Protein AF-A0A536A2H8-F1 (afdb_monomer_lite)

Radius of gyration: 26.33 Å; chains: 1; bounding box: 79×40×65 Å

Secondary structure (DSSP, 8-state):
----PPPEE---PPPSSS-EEEEEEETTEEEEEESSPPPSEEEEEE--SEE-TT-PBPPGGGSEEEEEEPPP-SPP-EEEEEE-SSEEEEEESS---TTTSSTT-GGGEE-SSHHHHHHHTT-EE--TT-HHHHHHH-SSSS-S----SSEEEEE-SSPPPP-S-EEEEES-SSS--EETTEEPSSSSEEEEE--SPP-SPP-EEEEEEEE--SS-TTS--TT-EEEEEESS-----TT--------TTS--BTTBPPPP-TT-----

Sequence (268 aa):
MVGGSPLVVAGVGGFKGGQANTLRFLGRRARLQLNGVLPPGTYRLALSNLTDEAGNHLAEASTALVVTKSADTVAPTVVSVRSTATQLFVTYSESVFLDATNAAKPAAYTSTNGALNASLTAMSVVRAGSPAREAYYGGAFFGRASYDGTGVTFNYSQPLPAAPGYSLQISNTDTPVTDLANALNPTPTTATFSTVPDTIAPTSTSVVETLRGPGFANTLDSGDVLQVTFSEPMWVPGNASIRVTDADCGTPTPSGPATCGGGLTNTV

pLDDT: mean 75.66, std 18.0, range [28.41, 97.25]

Structure (mmCIF, N/CA/C/O backbone):
data_AF-A0A536A2H8-F1
#
_entry.id   AF-A0A536A2H8-F1
#
loop_
_atom_site.group_PDB
_atom_site.id
_atom_site.type_symbol
_atom_site.label_atom_id
_atom_site.label_alt_id
_atom_site.label_comp_id
_atom_site.label_asym_id
_atom_site.label_entity_id
_atom_site.label_seq_id
_atom_site.pdbx_PDB_ins_code
_atom_site.Cartn_x
_atom_site.Cartn_y
_atom_site.Cartn_z
_atom_site.occupancy
_atom_site.B_iso_or_equiv
_atom_site.auth_seq_id
_atom_site.auth_comp_id
_atom_site.auth_asym_id
_atom_site.auth_atom_id
_atom_site.pdbx_PDB_model_num
ATOM 1 N N . MET A 1 1 ? 1.128 -27.543 -36.909 1.00 32.59 1 MET A N 1
ATOM 2 C CA . MET A 1 1 ? 1.807 -27.341 -35.611 1.00 32.59 1 MET A CA 1
ATOM 3 C C . MET A 1 1 ? 3.239 -26.927 -35.903 1.00 32.59 1 MET A C 1
ATOM 5 O O . MET A 1 1 ? 4.023 -27.776 -36.294 1.00 32.59 1 MET A O 1
ATOM 9 N N . VAL A 1 2 ? 3.553 -25.631 -35.825 1.00 32.31 2 VAL A N 1
ATOM 10 C CA . VAL A 1 2 ? 4.921 -25.123 -36.029 1.00 32.31 2 VAL A CA 1
ATOM 11 C C . VAL A 1 2 ? 5.469 -24.807 -34.644 1.00 32.31 2 VAL A C 1
ATOM 13 O O . VAL A 1 2 ? 5.084 -23.811 -34.032 1.00 32.31 2 VAL A O 1
ATOM 16 N N . GLY A 1 3 ? 6.255 -25.739 -34.104 1.00 30.95 3 GLY A N 1
ATOM 17 C CA . GLY A 1 3 ? 6.945 -25.573 -32.830 1.00 30.95 3 GLY A CA 1
ATOM 18 C C . GLY A 1 3 ? 7.946 -24.431 -32.947 1.00 30.95 3 GLY A C 1
ATOM 19 O O . GLY A 1 3 ? 8.777 -24.432 -33.848 1.00 30.95 3 GLY A O 1
ATOM 20 N N . GLY A 1 4 ? 7.821 -23.428 -32.078 1.00 31.91 4 GLY A N 1
ATOM 21 C CA . GLY A 1 4 ? 8.742 -22.300 -32.040 1.00 31.91 4 GLY A CA 1
ATOM 22 C C . GLY A 1 4 ? 10.134 -22.752 -31.602 1.00 31.91 4 GLY A C 1
ATOM 23 O O . GLY A 1 4 ? 10.314 -23.160 -30.457 1.00 31.91 4 GLY A O 1
ATOM 24 N N . SER A 1 5 ? 11.085 -22.652 -32.523 1.00 36.00 5 SER A N 1
ATOM 25 C CA . SER A 1 5 ? 12.517 -22.898 -32.368 1.00 36.00 5 SER A CA 1
ATOM 26 C C . SER A 1 5 ? 13.140 -22.143 -31.178 1.00 36.00 5 SER A C 1
ATOM 28 O O . SER A 1 5 ? 12.936 -20.927 -31.063 1.00 36.00 5 SER A O 1
ATOM 30 N N . PRO A 1 6 ? 13.878 -22.812 -30.271 1.00 43.03 6 PRO A N 1
ATOM 31 C CA . PRO A 1 6 ? 14.540 -22.163 -29.144 1.00 43.03 6 PRO A CA 1
ATOM 32 C C . PRO A 1 6 ? 15.853 -21.482 -29.564 1.00 43.03 6 PRO A C 1
ATOM 34 O O . PRO A 1 6 ? 16.694 -22.071 -30.235 1.00 43.03 6 PRO A O 1
ATOM 37 N N . LEU A 1 7 ? 16.056 -20.243 -29.109 1.00 40.28 7 LEU A N 1
ATOM 38 C CA . LEU A 1 7 ? 17.345 -19.553 -29.185 1.00 40.28 7 LEU A CA 1
ATOM 39 C C . LEU A 1 7 ? 18.337 -20.197 -28.194 1.00 40.28 7 LEU A C 1
ATOM 41 O O . LEU A 1 7 ? 17.991 -20.397 -27.026 1.00 40.28 7 LEU A O 1
ATOM 45 N N . VAL A 1 8 ? 19.562 -20.497 -28.632 1.00 40.31 8 VAL A N 1
ATOM 46 C CA . VAL A 1 8 ? 20.607 -21.133 -27.806 1.00 40.31 8 VAL A CA 1
ATOM 47 C C . VAL A 1 8 ? 21.589 -20.076 -27.287 1.00 40.31 8 VAL A C 1
ATOM 49 O O . VAL A 1 8 ? 22.013 -19.204 -28.040 1.00 40.31 8 VAL A O 1
ATOM 52 N N . VAL A 1 9 ? 21.958 -20.149 -25.998 1.00 42.22 9 VAL A N 1
ATOM 53 C CA . VAL A 1 9 ? 22.942 -19.252 -25.358 1.00 42.22 9 VAL A CA 1
ATOM 54 C C . VAL A 1 9 ? 24.196 -20.036 -24.980 1.00 42.22 9 VAL A C 1
ATOM 56 O O . VAL A 1 9 ? 24.145 -20.909 -24.114 1.00 42.22 9 VAL A O 1
ATOM 59 N N . ALA A 1 10 ? 25.338 -19.678 -25.566 1.00 35.19 10 ALA A N 1
ATOM 60 C CA . ALA A 1 10 ? 26.645 -20.195 -25.169 1.00 35.19 10 ALA A CA 1
ATOM 61 C C . ALA A 1 10 ? 27.343 -19.206 -24.214 1.00 35.19 10 ALA A C 1
ATOM 63 O O . ALA A 1 10 ? 28.101 -18.337 -24.636 1.00 35.19 10 ALA A O 1
ATOM 64 N N . GLY A 1 11 ? 27.064 -19.339 -22.912 1.00 34.19 11 GLY A N 1
ATOM 65 C CA . GLY A 1 11 ? 27.804 -18.684 -21.826 1.00 34.19 11 GLY A CA 1
ATOM 66 C C . GLY A 1 11 ? 27.452 -17.213 -21.562 1.00 34.19 11 GLY A C 1
ATOM 67 O O . GLY A 1 11 ? 27.665 -16.338 -22.395 1.00 34.19 11 GLY A O 1
ATOM 68 N N . VAL A 1 12 ? 26.985 -16.924 -20.344 1.00 39.00 12 VAL A N 1
ATOM 69 C CA . VAL A 1 12 ? 26.861 -15.556 -19.819 1.00 39.00 12 VAL A CA 1
ATOM 70 C C . VAL A 1 12 ? 28.107 -15.275 -18.973 1.00 39.00 12 VAL A C 1
ATOM 72 O O . VAL A 1 12 ? 28.198 -15.705 -17.825 1.00 39.00 12 VAL A O 1
ATOM 75 N N . GLY A 1 13 ? 29.109 -14.630 -19.575 1.00 31.30 13 GLY A N 1
ATOM 76 C CA . GLY A 1 13 ? 30.331 -14.202 -18.887 1.00 31.30 13 GLY A CA 1
ATOM 77 C C . GLY A 1 13 ? 30.038 -13.152 -17.809 1.00 31.30 13 GLY A C 1
ATOM 78 O O . GLY A 1 13 ? 29.136 -12.333 -17.961 1.00 31.30 13 GLY A O 1
ATOM 79 N N . GLY A 1 14 ? 30.785 -13.214 -16.704 1.00 33.22 14 GLY A N 1
ATOM 80 C CA . GLY A 1 14 ? 30.477 -12.546 -15.439 1.00 33.22 14 GLY A CA 1
ATOM 81 C C . GLY A 1 14 ? 30.202 -11.044 -15.537 1.00 33.22 14 GLY A C 1
ATOM 82 O O . GLY A 1 14 ? 31.067 -10.252 -15.907 1.00 33.22 14 GLY A O 1
ATOM 83 N N . PHE A 1 15 ? 29.006 -10.650 -15.102 1.00 36.75 15 PHE A N 1
ATOM 84 C CA . PHE A 1 15 ? 28.673 -9.262 -14.812 1.00 36.75 15 PHE A CA 1
ATOM 85 C C . PHE A 1 15 ? 29.351 -8.832 -13.503 1.00 36.75 15 PHE A C 1
ATOM 87 O O . PHE A 1 15 ? 29.091 -9.403 -12.441 1.00 36.75 15 PHE A O 1
ATOM 94 N N . LYS A 1 16 ? 30.204 -7.800 -13.546 1.00 33.59 16 LYS A N 1
ATOM 95 C CA . LYS A 1 16 ? 30.564 -7.046 -12.336 1.00 33.59 16 LYS A CA 1
ATOM 96 C C . LYS A 1 16 ? 29.426 -6.072 -12.026 1.00 33.59 16 LYS A C 1
ATOM 98 O O . LYS A 1 16 ? 29.350 -5.005 -12.622 1.00 33.59 16 LYS A O 1
ATOM 103 N N . GLY A 1 17 ? 28.563 -6.473 -11.093 1.00 36.22 17 GLY A N 1
ATOM 104 C CA . GLY A 1 17 ? 27.448 -5.679 -10.567 1.00 36.22 17 GLY A CA 1
ATOM 105 C C . GLY A 1 17 ? 26.092 -6.331 -10.844 1.00 36.22 17 GLY A C 1
ATOM 106 O O . GLY A 1 17 ? 25.619 -6.274 -11.969 1.00 36.22 17 GLY A O 1
ATOM 107 N N . GLY A 1 18 ? 25.494 -6.943 -9.811 1.00 34.25 18 GLY A N 1
ATOM 108 C CA . GLY A 1 18 ? 24.131 -7.504 -9.803 1.00 34.25 18 GLY A CA 1
ATOM 109 C C . GLY A 1 18 ? 23.918 -8.700 -10.741 1.00 34.25 18 GLY A C 1
ATOM 110 O O . GLY A 1 18 ? 23.877 -8.555 -11.956 1.00 34.25 18 GLY A O 1
ATOM 111 N N . GLN A 1 19 ? 23.773 -9.911 -10.202 1.00 38.41 19 GLN A N 1
ATOM 112 C CA . GLN A 1 19 ? 23.639 -11.110 -11.038 1.00 38.41 19 GLN A CA 1
ATOM 113 C C . GLN A 1 19 ? 22.297 -11.140 -11.803 1.00 38.41 19 GLN A C 1
ATOM 115 O O . GLN A 1 19 ? 21.236 -11.351 -11.230 1.00 38.41 19 GLN A O 1
ATOM 120 N N . ALA A 1 20 ? 22.311 -11.023 -13.129 1.00 43.16 20 ALA A N 1
ATOM 121 C CA . ALA A 1 20 ? 21.154 -11.398 -13.942 1.00 43.16 20 ALA A CA 1
ATOM 122 C C . ALA A 1 20 ? 21.008 -12.927 -13.929 1.00 43.16 20 ALA A C 1
ATOM 124 O O . ALA A 1 20 ? 21.806 -13.627 -14.551 1.00 43.16 20 ALA A O 1
ATOM 125 N N . ASN A 1 21 ? 20.014 -13.461 -13.216 1.00 47.56 21 ASN A N 1
ATOM 126 C CA . ASN A 1 21 ? 19.766 -14.898 -13.199 1.00 47.56 21 ASN A CA 1
ATOM 127 C C . ASN A 1 21 ? 18.565 -15.204 -14.102 1.00 47.56 21 ASN A C 1
ATOM 129 O O . ASN A 1 21 ? 17.466 -14.701 -13.883 1.00 47.56 21 ASN A O 1
ATOM 133 N N . THR A 1 22 ? 18.796 -16.037 -15.118 1.00 48.88 22 THR A N 1
ATOM 134 C CA . THR A 1 22 ? 17.866 -16.513 -16.163 1.00 48.88 22 THR A CA 1
ATOM 135 C C . THR A 1 22 ? 17.423 -15.510 -17.239 1.00 48.88 22 THR A C 1
ATOM 137 O O . THR A 1 22 ? 16.403 -14.837 -17.119 1.00 48.88 22 THR A O 1
ATOM 140 N N . LEU A 1 23 ? 18.126 -15.527 -18.379 1.00 52.44 23 LEU A N 1
ATOM 141 C CA . LEU A 1 23 ? 17.509 -15.241 -19.677 1.00 52.44 23 LEU A CA 1
ATOM 142 C C . LEU A 1 23 ? 16.693 -16.474 -20.093 1.00 52.44 23 LEU A C 1
ATOM 144 O O . LEU A 1 23 ? 17.260 -17.549 -20.283 1.00 52.44 23 LEU A O 1
ATOM 148 N N . ARG A 1 24 ? 15.367 -16.349 -20.211 1.00 50.00 24 ARG A N 1
ATOM 149 C CA . ARG A 1 24 ? 14.509 -17.398 -20.799 1.00 50.00 24 ARG A CA 1
ATOM 150 C C . ARG A 1 24 ? 14.045 -16.961 -22.180 1.00 50.00 24 ARG A C 1
ATOM 152 O O . ARG A 1 24 ? 13.480 -15.875 -22.306 1.00 50.00 24 ARG A O 1
ATOM 159 N N . PHE A 1 25 ? 14.245 -17.812 -23.181 1.00 55.38 25 PHE A N 1
ATOM 160 C CA . PHE A 1 25 ? 13.754 -17.598 -24.540 1.00 55.38 25 PHE A CA 1
ATOM 161 C C . PHE A 1 25 ? 12.479 -18.412 -24.782 1.00 55.38 25 PHE A C 1
ATOM 163 O O . PHE A 1 25 ? 12.395 -19.572 -24.383 1.00 55.38 25 PHE A O 1
ATOM 170 N N . LEU A 1 26 ? 11.481 -17.801 -25.420 1.00 48.06 26 LEU A N 1
ATOM 171 C CA . LEU A 1 26 ? 10.276 -18.467 -25.915 1.00 48.06 26 LEU A CA 1
ATOM 172 C C . LEU A 1 26 ? 9.994 -17.957 -27.332 1.00 48.06 26 LEU A C 1
ATOM 174 O O . LEU A 1 26 ? 9.524 -16.829 -27.517 1.00 48.06 26 LEU A O 1
ATOM 178 N N . GLY A 1 27 ? 10.324 -18.772 -28.336 1.00 61.56 27 GLY A N 1
ATOM 179 C CA . GLY A 1 27 ? 10.327 -18.347 -29.735 1.00 61.56 27 GLY A CA 1
ATOM 180 C C . GLY A 1 27 ? 11.190 -17.095 -29.931 1.00 61.56 27 GLY A C 1
ATOM 181 O O . GLY A 1 27 ? 12.363 -17.075 -29.577 1.00 61.56 27 GLY A O 1
ATOM 182 N N . ARG A 1 28 ? 10.591 -16.012 -30.442 1.00 64.88 28 ARG A N 1
ATOM 183 C CA . ARG A 1 28 ? 11.281 -14.738 -30.742 1.00 64.88 28 ARG A CA 1
ATOM 184 C C . ARG A 1 28 ? 11.433 -13.797 -29.536 1.00 64.88 28 ARG A C 1
ATOM 186 O O . ARG A 1 28 ? 11.816 -12.645 -29.717 1.00 64.88 28 ARG A O 1
ATOM 193 N N . ARG A 1 29 ? 11.059 -14.219 -28.323 1.00 55.81 29 ARG A N 1
ATOM 194 C CA . ARG A 1 29 ? 11.052 -13.367 -27.121 1.00 55.81 29 ARG A CA 1
ATOM 195 C C . ARG A 1 29 ? 12.068 -13.853 -26.098 1.00 55.81 29 ARG A C 1
ATOM 197 O O . ARG A 1 29 ? 12.174 -15.054 -25.873 1.00 55.81 29 ARG A O 1
ATOM 204 N N . ALA A 1 30 ? 12.737 -12.912 -25.437 1.00 63.00 30 ALA A N 1
ATOM 205 C CA . ALA A 1 30 ? 13.620 -13.156 -24.303 1.00 63.00 30 ALA A CA 1
ATOM 206 C C . ALA A 1 30 ? 13.093 -12.417 -23.070 1.00 63.00 30 ALA A C 1
ATOM 208 O O . ALA A 1 30 ? 12.664 -11.267 -23.176 1.00 63.00 30 ALA A O 1
ATOM 209 N N . ARG A 1 31 ? 13.148 -13.049 -21.897 1.00 57.50 31 ARG A N 1
ATOM 210 C CA . ARG A 1 31 ? 12.897 -12.388 -20.612 1.00 57.50 31 ARG A CA 1
ATOM 211 C C . ARG A 1 31 ? 14.193 -12.325 -19.819 1.00 57.50 31 ARG A C 1
ATOM 213 O O . ARG A 1 31 ? 14.742 -13.371 -19.493 1.00 57.50 31 ARG A O 1
ATOM 220 N N . LEU A 1 32 ? 14.629 -11.108 -19.499 1.00 63.06 32 LEU A N 1
ATOM 221 C CA . LEU A 1 32 ? 15.698 -10.817 -18.546 1.00 63.06 32 LEU A CA 1
ATOM 222 C C . LEU A 1 32 ? 15.066 -10.475 -17.198 1.00 63.06 32 LEU A C 1
ATOM 224 O O . LEU A 1 32 ? 14.235 -9.570 -17.120 1.00 63.06 32 LEU A O 1
ATOM 228 N N . GLN A 1 33 ? 15.455 -11.189 -16.146 1.00 57.69 33 GLN A N 1
ATOM 229 C CA . GLN A 1 33 ? 15.063 -10.865 -14.780 1.00 57.69 33 GLN A CA 1
ATOM 230 C C . GLN A 1 33 ? 16.296 -10.452 -13.978 1.00 57.69 33 GLN A C 1
ATOM 232 O O . GLN A 1 33 ? 17.258 -11.207 -13.846 1.00 57.69 33 GLN A O 1
ATOM 237 N N . LEU A 1 34 ? 16.261 -9.228 -13.457 1.00 60.78 34 LEU A N 1
ATOM 238 C CA . LEU A 1 34 ? 17.284 -8.713 -12.556 1.00 60.78 34 LEU A CA 1
ATOM 239 C C . LEU A 1 34 ? 17.021 -9.248 -11.145 1.00 60.78 34 LEU A C 1
ATOM 241 O O . LEU A 1 34 ? 15.866 -9.362 -10.732 1.00 60.78 34 LEU A O 1
ATOM 245 N N . ASN A 1 35 ? 18.080 -9.581 -10.407 1.00 49.06 35 ASN A N 1
ATOM 246 C CA . ASN A 1 35 ? 17.976 -10.078 -9.032 1.00 49.06 35 ASN A CA 1
ATOM 247 C C . ASN A 1 35 ? 18.221 -8.997 -7.964 1.00 49.06 35 ASN A C 1
ATOM 249 O O . ASN A 1 35 ? 18.363 -9.316 -6.786 1.00 49.06 35 ASN A O 1
ATOM 253 N N . GLY A 1 36 ? 18.299 -7.734 -8.380 1.00 52.72 36 GLY A N 1
ATOM 254 C CA . GLY A 1 36 ? 18.597 -6.598 -7.523 1.00 52.72 36 GLY A CA 1
ATOM 255 C C . GLY A 1 36 ? 18.127 -5.288 -8.144 1.00 52.72 36 GLY A C 1
ATOM 256 O O . GLY A 1 36 ? 17.641 -5.256 -9.277 1.00 52.72 36 GLY A O 1
ATOM 257 N N . VAL A 1 37 ? 18.270 -4.210 -7.377 1.00 61.28 37 VAL A N 1
ATOM 258 C CA . VAL A 1 37 ? 17.883 -2.861 -7.793 1.00 61.28 37 VAL A CA 1
ATOM 259 C C . VAL A 1 37 ? 19.034 -2.225 -8.569 1.00 61.28 37 VAL A C 1
ATOM 261 O O . VAL A 1 37 ? 20.172 -2.215 -8.104 1.00 61.28 37 VAL A O 1
ATOM 264 N N . LEU A 1 38 ? 18.728 -1.691 -9.750 1.00 65.62 38 LEU A N 1
ATOM 265 C CA . LEU A 1 38 ? 19.632 -0.821 -10.496 1.00 65.62 38 LEU A CA 1
ATOM 266 C C . LEU A 1 38 ? 19.277 0.641 -10.188 1.00 65.62 38 LEU A C 1
ATOM 268 O O . LEU A 1 38 ? 18.088 0.972 -10.212 1.00 65.62 38 LEU A O 1
ATOM 272 N N . PRO A 1 39 ? 20.261 1.516 -9.911 1.00 68.31 39 PRO A N 1
ATOM 273 C CA . PRO A 1 39 ? 19.989 2.935 -9.716 1.00 68.31 39 PRO A CA 1
ATOM 274 C C . PRO A 1 39 ? 19.416 3.588 -10.990 1.00 68.31 39 PRO A C 1
ATOM 276 O O . PRO A 1 39 ? 19.464 3.009 -12.080 1.00 68.31 39 PRO A O 1
ATOM 279 N N . PRO A 1 40 ? 18.876 4.808 -10.902 1.00 75.44 40 PRO A N 1
ATOM 280 C CA . PRO A 1 40 ? 18.549 5.593 -12.085 1.00 75.44 40 PRO A CA 1
ATOM 281 C C . PRO A 1 40 ? 19.756 5.768 -13.008 1.00 75.44 40 PRO A C 1
ATOM 283 O O . PRO A 1 40 ? 20.874 5.996 -12.547 1.00 75.44 40 PRO A O 1
ATOM 286 N N . GLY A 1 41 ? 19.536 5.667 -14.316 1.00 79.88 41 GLY A N 1
ATOM 287 C CA . GLY A 1 41 ? 20.603 5.817 -15.296 1.00 79.88 41 GLY A CA 1
ATOM 288 C C . GLY A 1 41 ? 20.333 5.126 -16.624 1.00 79.88 41 GLY A C 1
ATOM 289 O O . GLY A 1 41 ? 19.282 4.523 -16.854 1.00 79.88 41 GLY A O 1
ATOM 290 N N . THR A 1 42 ? 21.325 5.223 -17.502 1.00 84.38 42 THR A N 1
ATOM 291 C CA . THR A 1 42 ? 21.316 4.597 -18.822 1.00 84.38 42 THR A CA 1
ATOM 292 C C . THR A 1 42 ? 22.208 3.368 -18.801 1.00 84.38 42 THR A C 1
ATOM 294 O O . THR A 1 42 ? 23.406 3.454 -18.538 1.00 84.38 42 THR A O 1
ATOM 297 N N . TYR A 1 43 ? 21.619 2.221 -19.113 1.00 79.44 43 TYR A N 1
ATOM 298 C CA . TYR A 1 43 ? 22.281 0.928 -19.123 1.00 79.44 43 TYR A CA 1
ATOM 299 C C . TYR A 1 43 ? 22.447 0.433 -20.549 1.00 79.44 43 TYR A C 1
ATOM 301 O O . TYR A 1 43 ? 21.520 0.488 -21.358 1.00 79.44 43 TYR A O 1
ATOM 309 N N . ARG A 1 44 ? 23.630 -0.107 -20.843 1.00 82.50 44 ARG A N 1
ATOM 310 C CA . ARG A 1 44 ? 23.881 -0.852 -22.074 1.00 82.50 44 ARG A CA 1
ATOM 311 C C . ARG A 1 44 ? 23.722 -2.340 -21.790 1.00 82.50 44 ARG A C 1
ATOM 313 O O . ARG A 1 44 ? 24.523 -2.919 -21.061 1.00 82.50 44 ARG A O 1
ATOM 320 N N . LEU A 1 45 ? 22.721 -2.961 -22.399 1.00 78.56 45 LEU A N 1
ATOM 321 C CA . LEU A 1 45 ? 22.571 -4.408 -22.422 1.00 78.56 45 LEU A CA 1
ATOM 322 C C . LEU A 1 45 ? 23.345 -4.956 -23.620 1.00 78.56 45 LEU A C 1
ATOM 324 O O . LEU A 1 45 ? 22.916 -4.799 -24.761 1.00 78.56 45 LEU A O 1
ATOM 328 N N . ALA A 1 46 ? 24.494 -5.573 -23.359 1.00 79.94 46 ALA A N 1
ATOM 329 C CA . ALA A 1 46 ? 25.250 -6.283 -24.381 1.00 79.94 46 ALA A CA 1
ATOM 330 C C . ALA A 1 46 ? 24.653 -7.681 -24.603 1.00 79.94 46 ALA A C 1
ATOM 332 O O . ALA A 1 46 ? 24.430 -8.427 -23.649 1.00 79.94 46 ALA A O 1
ATOM 333 N N . LEU A 1 47 ? 24.405 -8.022 -25.864 1.00 78.62 47 LEU A N 1
ATOM 334 C CA . LEU A 1 47 ? 23.951 -9.328 -26.321 1.00 78.62 47 LEU A CA 1
ATOM 335 C C . LEU A 1 47 ? 25.111 -9.998 -27.057 1.00 78.62 47 LEU A C 1
ATOM 337 O O . LEU A 1 47 ? 25.612 -9.469 -28.048 1.00 78.62 47 LEU A O 1
ATOM 341 N N . SER A 1 48 ? 25.539 -11.158 -26.575 1.00 74.38 48 SER A N 1
ATOM 342 C CA . SER A 1 48 ? 26.625 -11.938 -27.167 1.00 74.38 48 SER A CA 1
ATOM 343 C C . SER A 1 48 ? 26.209 -13.393 -27.342 1.00 74.38 48 SER A C 1
ATOM 345 O O . SER A 1 48 ? 25.307 -13.878 -26.660 1.00 74.38 48 SER A O 1
ATOM 347 N N . ASN A 1 49 ? 26.875 -14.083 -28.272 1.00 72.69 49 ASN A N 1
ATOM 348 C CA . ASN A 1 49 ? 26.719 -15.522 -28.507 1.00 72.69 49 ASN A CA 1
ATOM 349 C C . ASN A 1 49 ? 25.265 -15.968 -28.742 1.00 72.69 49 ASN A C 1
ATOM 351 O O . ASN A 1 49 ? 24.884 -17.072 -28.355 1.00 72.69 49 ASN A O 1
ATOM 355 N N . LEU A 1 50 ? 24.460 -15.099 -29.362 1.00 75.56 50 LEU A N 1
ATOM 356 C CA . LEU A 1 50 ? 23.121 -15.431 -29.831 1.00 75.56 50 LEU A CA 1
ATOM 357 C C . LEU A 1 50 ? 23.212 -15.838 -31.300 1.00 75.56 50 LEU A C 1
ATOM 359 O O . LEU A 1 50 ? 23.661 -15.047 -32.136 1.00 75.56 50 LEU A O 1
ATOM 363 N N . THR A 1 51 ? 22.784 -17.059 -31.597 1.00 72.56 51 THR A N 1
ATOM 364 C CA . THR A 1 51 ? 22.661 -17.583 -32.959 1.00 72.56 51 THR A CA 1
ATOM 365 C C . THR A 1 51 ? 21.258 -18.116 -33.198 1.00 72.56 51 THR A C 1
ATOM 367 O O . THR A 1 51 ? 20.594 -18.582 -32.267 1.00 72.56 51 THR A O 1
ATOM 370 N N . ASP A 1 52 ? 20.800 -18.050 -34.445 1.00 74.50 52 ASP A N 1
ATOM 371 C CA . ASP A 1 52 ? 19.625 -18.809 -34.873 1.00 74.50 52 ASP A CA 1
ATOM 372 C C . ASP A 1 52 ? 19.968 -20.298 -35.095 1.00 74.50 52 ASP A C 1
ATOM 374 O O . ASP A 1 52 ? 21.111 -20.728 -34.917 1.00 74.50 52 ASP A O 1
ATOM 378 N N . GLU A 1 53 ? 18.972 -21.105 -35.468 1.00 67.69 53 GLU A N 1
ATOM 379 C CA . GLU A 1 53 ? 19.158 -22.544 -35.722 1.00 67.69 53 GLU A CA 1
ATOM 380 C C . GLU A 1 53 ? 20.062 -22.844 -36.924 1.00 67.69 53 GLU A C 1
ATOM 382 O O . GLU A 1 53 ? 20.653 -23.919 -36.993 1.00 67.69 53 GLU A O 1
ATOM 387 N N . ALA A 1 54 ? 20.196 -21.902 -37.859 1.00 76.12 54 ALA A N 1
ATOM 388 C CA . ALA A 1 54 ? 21.101 -22.022 -38.996 1.00 76.12 54 ALA A CA 1
ATOM 389 C C . ALA A 1 54 ? 22.541 -21.598 -38.643 1.00 76.12 54 ALA A C 1
ATOM 391 O O . ALA A 1 54 ? 23.424 -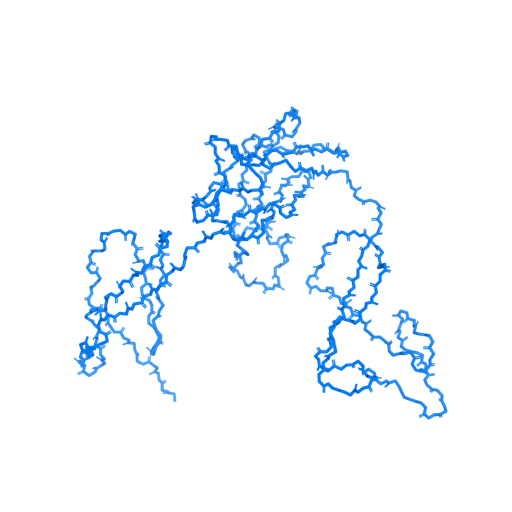21.659 -39.497 1.00 76.12 54 ALA A O 1
ATOM 392 N N . GLY A 1 55 ? 22.791 -21.189 -37.394 1.00 78.50 55 GLY A N 1
ATOM 393 C CA . GLY A 1 55 ? 24.095 -20.732 -36.924 1.00 78.50 55 GLY A CA 1
ATOM 394 C C . GLY A 1 55 ? 24.406 -19.280 -37.285 1.00 78.50 55 GLY A C 1
ATOM 395 O O . GLY A 1 55 ? 25.529 -18.833 -37.055 1.00 78.50 55 GLY A O 1
ATOM 396 N N . ASN A 1 56 ? 23.444 -18.519 -37.817 1.00 80.06 56 ASN A N 1
ATOM 397 C CA . ASN A 1 56 ? 23.660 -17.105 -38.101 1.00 80.06 56 ASN A CA 1
ATOM 398 C C . ASN A 1 56 ? 23.738 -16.330 -36.789 1.00 80.06 56 ASN A C 1
ATOM 400 O O . ASN A 1 56 ? 22.851 -16.426 -35.937 1.00 80.06 56 ASN A O 1
ATOM 404 N N . HIS A 1 57 ? 24.789 -15.529 -36.640 1.00 83.94 57 HIS A N 1
ATOM 405 C CA . HIS A 1 57 ? 24.947 -14.643 -35.495 1.00 83.94 57 HIS A CA 1
ATOM 406 C C . HIS A 1 57 ? 23.976 -13.463 -35.553 1.00 83.94 57 HIS A C 1
ATOM 408 O O . HIS A 1 57 ? 23.576 -13.004 -36.626 1.00 83.94 57 HIS A O 1
ATOM 414 N N . LEU A 1 58 ? 23.648 -12.926 -34.378 1.00 82.19 58 LEU A N 1
ATOM 415 C CA . LEU A 1 58 ? 22.967 -11.642 -34.272 1.00 82.19 58 LEU A CA 1
ATOM 416 C C . LEU A 1 58 ? 23.757 -10.556 -35.023 1.00 82.19 58 LEU A C 1
ATOM 418 O O . LEU A 1 58 ? 24.974 -10.453 -34.872 1.00 82.19 58 LEU A O 1
ATOM 422 N N . ALA A 1 59 ? 23.059 -9.731 -35.808 1.00 84.50 59 ALA A N 1
ATOM 423 C CA . ALA A 1 59 ? 23.681 -8.625 -36.528 1.00 84.50 59 ALA A CA 1
ATOM 424 C C . ALA A 1 59 ? 24.414 -7.678 -35.563 1.00 84.50 59 ALA A C 1
ATOM 426 O O . ALA A 1 59 ? 23.901 -7.369 -34.486 1.00 84.50 59 ALA A O 1
ATOM 427 N N . GLU A 1 60 ? 25.583 -7.172 -35.968 1.00 78.31 60 GLU A N 1
ATOM 428 C CA . GLU A 1 60 ? 26.460 -6.349 -35.120 1.00 78.31 60 GLU A CA 1
ATOM 429 C C . GLU A 1 60 ? 25.731 -5.131 -34.527 1.00 78.31 60 GLU A C 1
ATOM 431 O O . GLU A 1 60 ? 25.816 -4.874 -33.325 1.00 78.31 60 GLU A O 1
ATOM 436 N N . ALA A 1 61 ? 24.901 -4.463 -35.335 1.00 76.94 61 ALA A N 1
ATOM 437 C CA . ALA A 1 61 ? 24.076 -3.326 -34.921 1.00 76.94 61 ALA A CA 1
ATOM 438 C C . ALA A 1 61 ? 23.019 -3.665 -33.847 1.00 76.94 61 ALA A C 1
ATOM 440 O O . ALA A 1 61 ? 22.437 -2.767 -33.246 1.00 76.94 61 ALA A O 1
ATOM 441 N N . SER A 1 62 ? 22.747 -4.947 -33.602 1.00 79.31 62 SER A N 1
ATOM 442 C CA . SER A 1 62 ? 21.779 -5.437 -32.615 1.00 79.31 62 SER A CA 1
ATOM 443 C C . SER A 1 62 ? 22.439 -6.076 -31.388 1.00 79.31 62 SER A C 1
ATOM 445 O O . SER A 1 62 ? 21.736 -6.543 -30.497 1.00 79.31 62 SER A O 1
ATOM 447 N N . THR A 1 63 ? 23.773 -6.071 -31.293 1.00 79.88 63 THR A N 1
ATOM 448 C CA . THR A 1 63 ? 24.525 -6.639 -30.152 1.00 79.88 63 THR A CA 1
ATOM 449 C C . THR A 1 63 ? 24.497 -5.764 -28.898 1.00 79.88 63 THR A C 1
ATOM 451 O O . THR A 1 63 ? 25.005 -6.156 -27.848 1.00 79.88 63 THR A O 1
ATOM 454 N N . ALA A 1 64 ? 23.905 -4.572 -28.969 1.00 80.31 64 ALA A N 1
ATOM 455 C CA . ALA A 1 64 ? 23.728 -3.702 -27.821 1.00 80.31 64 ALA A CA 1
ATOM 456 C C . ALA A 1 64 ? 22.364 -3.017 -27.856 1.00 80.31 64 ALA A C 1
ATOM 458 O O . ALA A 1 64 ? 21.988 -2.403 -28.850 1.00 80.31 64 ALA A O 1
ATOM 459 N N . LEU A 1 65 ? 21.658 -3.081 -26.733 1.00 82.44 65 LEU A N 1
ATOM 460 C CA . LEU A 1 65 ? 20.436 -2.326 -26.492 1.00 82.44 65 LEU A CA 1
ATOM 461 C C . LEU A 1 65 ? 20.690 -1.303 -25.390 1.00 82.44 65 LEU A C 1
ATOM 463 O O . LEU A 1 65 ? 21.470 -1.548 -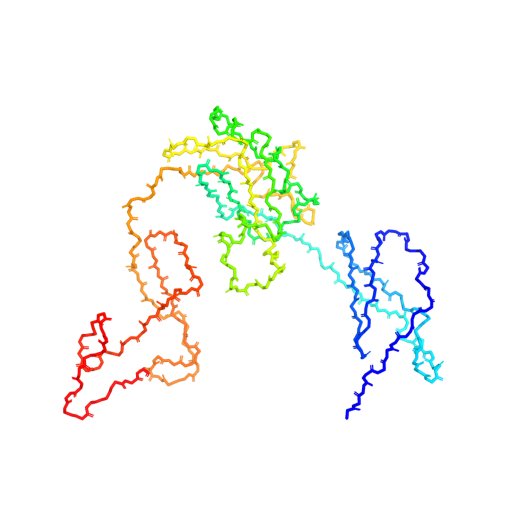24.468 1.00 82.44 65 LEU A O 1
ATOM 467 N N . VAL A 1 66 ? 20.021 -0.160 -25.482 1.00 82.06 66 VAL A N 1
ATOM 468 C CA . VAL A 1 66 ? 20.059 0.874 -24.448 1.00 82.06 66 VAL A CA 1
ATOM 469 C C . VAL A 1 66 ? 18.744 0.844 -23.687 1.00 82.06 66 VAL A C 1
ATOM 471 O O . VAL A 1 66 ? 17.672 0.867 -24.287 1.00 82.06 66 VAL A O 1
ATOM 474 N N . VAL A 1 67 ? 18.833 0.787 -22.362 1.00 79.12 67 VAL A N 1
ATOM 475 C CA . VAL A 1 67 ? 17.686 0.857 -21.458 1.00 79.12 67 VAL A CA 1
ATOM 476 C C . VAL A 1 67 ? 17.908 2.027 -20.515 1.00 79.12 67 VAL A C 1
ATOM 478 O O . VAL A 1 67 ? 18.896 2.054 -19.783 1.00 79.12 67 VAL A O 1
ATOM 481 N N . THR A 1 68 ? 16.986 2.982 -20.516 1.00 79.50 68 THR A N 1
ATOM 482 C CA . THR A 1 68 ? 17.028 4.127 -19.603 1.00 79.50 68 THR A CA 1
ATOM 483 C C . THR A 1 68 ? 16.033 3.912 -18.474 1.00 79.50 68 THR A C 1
ATOM 485 O O . THR A 1 68 ? 14.856 3.641 -18.716 1.00 79.50 68 THR A O 1
ATOM 488 N N . LYS A 1 69 ? 16.498 4.060 -17.235 1.00 76.00 69 LYS A N 1
ATOM 489 C CA . LYS A 1 69 ? 15.665 4.113 -16.035 1.00 76.00 69 LYS A CA 1
ATOM 490 C C . LYS A 1 69 ? 15.703 5.534 -15.488 1.00 76.00 69 LYS A C 1
ATOM 492 O O . LYS A 1 69 ? 16.748 5.989 -15.029 1.00 76.00 69 LYS A O 1
ATOM 497 N N . SER A 1 70 ? 14.567 6.223 -15.547 1.00 80.56 70 SER A N 1
ATOM 498 C CA . SER A 1 70 ? 14.416 7.555 -14.958 1.00 80.56 70 SER A CA 1
ATOM 499 C C . SER A 1 70 ? 14.612 7.519 -13.446 1.00 80.56 70 SER A C 1
ATOM 501 O O . SER A 1 70 ? 14.292 6.512 -12.801 1.00 80.56 70 SER A O 1
ATOM 503 N N . ALA A 1 71 ? 15.128 8.627 -12.909 1.00 80.12 71 ALA A N 1
ATOM 504 C CA . ALA A 1 71 ? 15.180 8.843 -11.474 1.00 80.12 71 ALA A CA 1
ATOM 505 C C . ALA A 1 71 ? 13.774 8.921 -10.909 1.00 80.12 71 ALA A C 1
ATOM 507 O O . ALA A 1 71 ? 12.880 9.485 -11.540 1.00 80.12 71 ALA A O 1
ATOM 508 N N . ASP A 1 72 ? 13.615 8.321 -9.739 1.00 78.81 72 ASP A N 1
ATOM 509 C CA . ASP A 1 72 ? 12.434 8.547 -8.941 1.00 78.81 72 ASP A CA 1
ATOM 510 C C . ASP A 1 72 ? 12.630 9.840 -8.158 1.00 78.81 72 ASP A C 1
ATOM 512 O O . ASP A 1 72 ? 13.638 9.995 -7.468 1.00 78.81 72 ASP A O 1
ATOM 516 N N . THR A 1 73 ? 11.719 10.790 -8.320 1.00 84.50 73 THR A N 1
ATOM 517 C CA . THR A 1 73 ? 11.794 12.106 -7.667 1.00 84.50 73 THR A CA 1
ATOM 518 C C . THR A 1 73 ? 10.651 12.328 -6.691 1.00 84.50 73 THR A C 1
ATOM 520 O O . THR A 1 73 ? 10.550 13.410 -6.113 1.00 84.50 73 THR A O 1
ATOM 523 N N . VAL A 1 74 ? 9.752 11.357 -6.564 1.00 87.56 74 VAL A N 1
ATOM 524 C CA . VAL A 1 74 ? 8.629 11.418 -5.639 1.00 87.56 74 VAL A CA 1
ATOM 525 C C . VAL A 1 74 ? 9.000 10.551 -4.449 1.00 87.56 74 VAL A C 1
ATOM 527 O O . VAL A 1 74 ? 9.543 9.468 -4.601 1.00 87.56 74 VAL A O 1
ATOM 530 N N . ALA A 1 75 ? 8.819 11.104 -3.255 1.00 89.38 75 ALA A N 1
ATOM 531 C CA . ALA A 1 75 ? 9.007 10.348 -2.032 1.00 89.38 75 ALA A CA 1
ATOM 532 C C . ALA A 1 75 ? 7.729 9.564 -1.717 1.00 89.38 75 ALA A C 1
ATOM 534 O O . ALA A 1 75 ? 6.634 10.134 -1.856 1.00 89.38 75 ALA A O 1
ATOM 535 N N . PRO A 1 76 ? 7.848 8.351 -1.152 1.00 90.69 76 PRO A N 1
ATOM 536 C CA . PRO A 1 76 ? 6.680 7.578 -0.806 1.00 90.69 76 PRO A CA 1
ATOM 537 C C . PRO A 1 76 ? 6.001 8.234 0.396 1.00 90.69 76 PRO A C 1
ATOM 539 O O . PRO A 1 76 ? 6.646 8.810 1.276 1.00 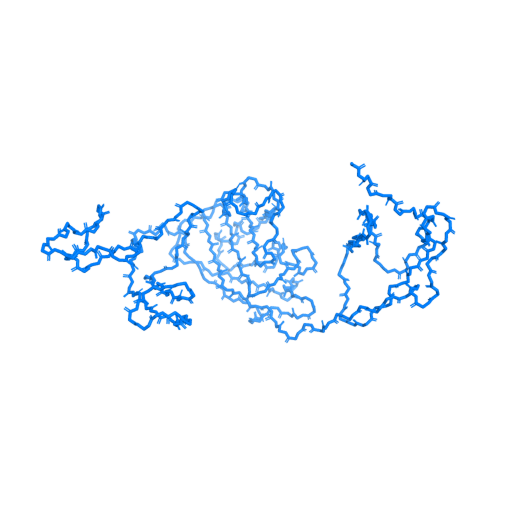90.69 76 PRO A O 1
ATOM 542 N N . THR A 1 77 ? 4.684 8.109 0.475 1.00 92.44 77 THR A N 1
ATOM 543 C CA . THR A 1 77 ? 3.876 8.549 1.619 1.00 92.44 77 THR A CA 1
ATOM 544 C C . THR A 1 77 ? 3.071 7.372 2.158 1.00 92.44 77 THR A C 1
ATOM 546 O O . THR A 1 77 ? 2.833 6.396 1.444 1.00 92.44 77 THR A O 1
ATOM 549 N N . VAL A 1 78 ? 2.654 7.427 3.424 1.00 92.12 78 VAL A N 1
ATOM 550 C CA . VAL A 1 78 ? 1.748 6.417 3.992 1.00 92.12 78 VAL A CA 1
ATOM 551 C C . VAL A 1 78 ? 0.313 6.795 3.645 1.00 92.12 78 VAL A C 1
ATOM 553 O O . VAL A 1 78 ? -0.187 7.825 4.088 1.00 92.12 78 VAL A O 1
ATOM 556 N N . VAL A 1 79 ? -0.356 5.941 2.875 1.00 88.81 79 VAL A N 1
ATOM 557 C CA . VAL A 1 79 ? -1.755 6.117 2.459 1.00 88.81 79 VAL A CA 1
ATOM 558 C C . VAL A 1 79 ? -2.707 5.593 3.522 1.00 88.81 79 VAL A C 1
ATOM 560 O O . VAL A 1 79 ? -3.731 6.209 3.803 1.00 88.81 79 VAL A O 1
ATOM 563 N N . SER A 1 80 ? -2.395 4.439 4.116 1.00 84.38 80 SER A N 1
ATOM 564 C CA . SER A 1 80 ? -3.229 3.883 5.179 1.00 84.38 80 SER A CA 1
ATOM 565 C C . SER A 1 80 ? -2.451 2.980 6.123 1.00 84.38 80 SER A C 1
ATOM 567 O O . SER A 1 80 ? -1.502 2.303 5.722 1.00 84.38 80 SER A O 1
ATOM 569 N N . VAL A 1 81 ? -2.890 2.958 7.381 1.00 90.00 81 VAL A N 1
ATOM 570 C CA . VAL A 1 81 ? -2.467 1.987 8.389 1.00 90.00 81 VAL A CA 1
ATOM 571 C C . VAL A 1 81 ? -3.711 1.372 8.996 1.00 90.00 81 VAL A C 1
ATOM 573 O O . VAL A 1 81 ? -4.622 2.080 9.420 1.00 90.00 81 VAL A O 1
ATOM 576 N N . ARG A 1 82 ? -3.753 0.045 9.030 1.00 84.62 82 ARG A N 1
ATOM 577 C CA . ARG A 1 82 ? -4.844 -0.722 9.633 1.00 84.62 82 ARG A CA 1
ATOM 578 C C . ARG A 1 82 ? -4.264 -1.816 10.500 1.00 84.62 82 ARG A C 1
ATOM 580 O O . ARG A 1 82 ? -3.163 -2.298 10.251 1.00 84.62 82 ARG A O 1
ATOM 587 N N . SER A 1 83 ? -5.016 -2.234 11.501 1.00 88.31 83 SER A N 1
ATOM 588 C CA . SER A 1 83 ? -4.581 -3.287 12.404 1.00 88.31 83 SER A CA 1
ATOM 589 C C . SER A 1 83 ? -5.756 -4.167 12.798 1.00 88.31 83 SER A C 1
ATOM 591 O O . SER A 1 83 ? -6.885 -3.698 12.925 1.00 88.31 83 SER A O 1
ATOM 593 N N . THR A 1 84 ? -5.478 -5.450 12.979 1.00 85.19 84 THR A N 1
ATOM 594 C CA . THR A 1 84 ? -6.342 -6.389 13.697 1.00 85.19 84 THR A CA 1
ATOM 595 C C . THR A 1 84 ? -5.669 -6.745 15.019 1.00 85.19 84 THR A C 1
ATOM 597 O O . THR A 1 84 ? -4.554 -6.313 15.301 1.00 85.19 84 THR A O 1
ATOM 600 N N . ALA A 1 85 ? -6.292 -7.610 15.820 1.00 87.56 85 ALA A N 1
ATOM 601 C CA . ALA A 1 85 ? -5.626 -8.137 17.006 1.00 87.56 85 ALA A CA 1
ATOM 602 C C . ALA A 1 85 ? -4.306 -8.865 16.678 1.00 87.56 85 ALA A C 1
ATOM 604 O O . ALA A 1 85 ? -3.449 -8.959 17.540 1.00 87.56 85 ALA A O 1
ATOM 605 N N . THR A 1 86 ? -4.100 -9.388 15.465 1.00 88.88 86 THR A N 1
ATOM 606 C CA . THR A 1 86 ? -2.934 -10.235 15.149 1.00 88.88 86 THR A CA 1
ATOM 607 C C . THR A 1 86 ? -2.044 -9.694 14.039 1.00 88.88 86 THR A C 1
ATOM 609 O O . THR A 1 86 ? -0.945 -10.217 13.848 1.00 88.88 86 THR A O 1
ATOM 612 N N . GLN A 1 87 ? -2.481 -8.671 13.303 1.00 89.19 87 GLN A N 1
ATOM 613 C CA . GLN A 1 87 ? -1.774 -8.197 12.117 1.00 89.19 87 GLN A CA 1
ATOM 614 C C . GLN A 1 87 ? -1.770 -6.679 11.985 1.00 89.19 87 GLN A C 1
ATOM 616 O O . GLN A 1 87 ? -2.751 -6.015 12.307 1.00 89.19 87 GLN A O 1
ATOM 621 N N . LEU A 1 88 ? -0.681 -6.156 11.423 1.00 89.75 88 LEU A N 1
ATOM 622 C CA . LEU A 1 88 ? -0.529 -4.766 10.997 1.00 89.75 88 LEU A CA 1
ATOM 623 C C . LEU A 1 88 ? -0.479 -4.703 9.471 1.00 89.75 88 LEU A C 1
ATOM 625 O O . LEU A 1 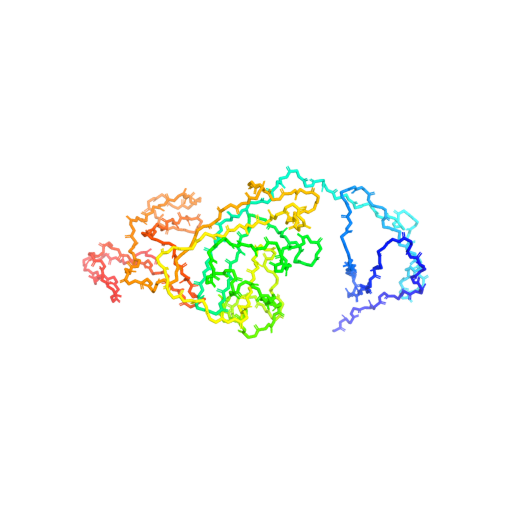88 ? 0.256 -5.468 8.844 1.00 89.75 88 LEU A O 1
ATOM 629 N N . PHE A 1 89 ? -1.202 -3.756 8.889 1.00 87.19 89 PHE A N 1
ATOM 630 C CA . PHE A 1 89 ? -1.237 -3.478 7.458 1.00 87.19 89 PHE A CA 1
ATOM 631 C C . PHE A 1 89 ? -0.829 -2.030 7.227 1.00 87.19 89 PHE A C 1
ATOM 633 O O . PHE A 1 89 ? -1.385 -1.122 7.846 1.00 87.19 89 PHE A O 1
ATOM 640 N N . VAL A 1 90 ? 0.127 -1.817 6.330 1.00 87.94 90 VAL A N 1
ATOM 641 C CA . VAL A 1 90 ? 0.608 -0.489 5.942 1.00 87.94 90 VAL A CA 1
ATOM 642 C C . VAL A 1 90 ? 0.598 -0.403 4.425 1.00 87.94 90 VAL A C 1
ATOM 644 O O . VAL A 1 90 ? 1.110 -1.294 3.748 1.00 87.94 90 VAL A O 1
ATOM 647 N N . THR A 1 91 ? 0.002 0.658 3.892 1.00 86.00 91 THR A N 1
ATOM 648 C CA . THR A 1 91 ? -0.069 0.924 2.453 1.00 86.00 91 THR A CA 1
ATOM 649 C C . THR A 1 91 ? 0.640 2.227 2.144 1.00 86.00 91 THR A C 1
ATOM 651 O O . THR A 1 91 ? 0.381 3.242 2.795 1.00 86.00 91 THR A O 1
ATOM 654 N N . TYR A 1 92 ? 1.499 2.197 1.134 1.00 86.56 92 TYR A N 1
ATOM 655 C CA . TYR A 1 92 ? 2.261 3.340 0.648 1.00 86.56 92 TYR A CA 1
ATOM 656 C C . TYR A 1 92 ? 1.661 3.896 -0.650 1.00 86.56 92 TYR A C 1
ATOM 658 O O . TYR A 1 92 ? 0.931 3.193 -1.349 1.00 86.56 92 TYR A O 1
ATOM 666 N N . SER A 1 93 ? 1.957 5.156 -0.979 1.00 87.38 93 SER A N 1
ATOM 667 C CA . SER A 1 93 ? 1.491 5.804 -2.219 1.00 87.38 93 SER A CA 1
ATOM 668 C C . SER A 1 93 ? 2.109 5.217 -3.482 1.00 87.38 93 SER A C 1
ATOM 670 O O . SER A 1 93 ? 1.579 5.410 -4.572 1.00 87.38 93 SER A O 1
ATOM 672 N N . GLU A 1 94 ? 3.213 4.493 -3.334 1.00 82.25 94 GLU A N 1
ATOM 673 C CA . GLU A 1 94 ? 3.937 3.859 -4.422 1.00 82.25 94 GLU A CA 1
ATOM 674 C C . GLU A 1 94 ? 4.672 2.602 -3.959 1.00 82.25 94 GLU A C 1
ATOM 676 O O . GLU A 1 94 ? 4.541 2.159 -2.813 1.00 82.25 94 GLU A O 1
ATOM 681 N N . SER A 1 95 ? 5.381 1.959 -4.888 1.00 77.19 95 SER A N 1
ATOM 682 C CA . SER A 1 95 ? 6.004 0.671 -4.611 1.00 77.19 95 SER A CA 1
ATOM 683 C C . SER A 1 95 ? 7.222 0.811 -3.704 1.00 77.19 95 SER A C 1
ATOM 685 O O . SER A 1 95 ? 8.227 1.396 -4.097 1.00 77.19 95 SER A O 1
ATOM 687 N N . VAL A 1 96 ? 7.180 0.164 -2.539 1.00 75.19 96 VAL A N 1
ATOM 688 C CA . VAL A 1 96 ? 8.334 0.030 -1.642 1.00 75.19 96 VAL A CA 1
ATOM 689 C C . VAL A 1 96 ? 8.885 -1.395 -1.719 1.00 75.19 96 VAL A C 1
ATOM 691 O O . VAL A 1 96 ? 8.170 -2.398 -1.596 1.00 75.19 96 VAL A O 1
ATOM 694 N N . PHE A 1 97 ? 10.190 -1.528 -1.953 1.00 72.25 97 PHE A N 1
ATOM 695 C CA . PHE A 1 97 ? 10.822 -2.844 -2.024 1.00 72.25 97 PHE A CA 1
ATOM 696 C C . PHE A 1 97 ? 11.056 -3.394 -0.614 1.00 72.25 97 PHE A C 1
ATOM 698 O O . PHE A 1 97 ? 12.060 -3.074 0.015 1.00 72.25 97 PHE A O 1
ATOM 705 N N . LEU A 1 98 ? 10.157 -4.280 -0.167 1.00 69.31 98 LEU A N 1
ATOM 706 C CA . LEU A 1 98 ? 10.135 -4.937 1.152 1.00 69.31 98 LEU A CA 1
ATOM 707 C C . LEU A 1 98 ? 11.507 -5.068 1.837 1.00 69.31 98 LEU A C 1
ATOM 709 O O . LEU A 1 98 ? 11.731 -4.476 2.893 1.00 69.31 98 LEU A O 1
ATOM 713 N N . ASP A 1 99 ? 12.423 -5.835 1.241 1.00 69.00 99 ASP A N 1
ATOM 714 C CA . ASP A 1 99 ? 13.712 -6.157 1.860 1.00 69.00 99 ASP A CA 1
ATOM 715 C C . ASP A 1 99 ? 14.808 -5.105 1.561 1.00 69.00 99 ASP A C 1
ATOM 717 O O . ASP A 1 99 ? 15.729 -4.935 2.361 1.00 69.00 99 ASP A O 1
ATOM 721 N N . ALA A 1 100 ? 14.717 -4.377 0.440 1.00 67.75 100 ALA A N 1
ATOM 722 C CA . ALA A 1 100 ? 15.754 -3.434 0.002 1.00 67.75 100 ALA A CA 1
ATOM 723 C C . ALA A 1 100 ? 15.616 -2.039 0.630 1.00 67.75 100 ALA A C 1
ATOM 725 O O . ALA A 1 100 ? 16.609 -1.323 0.734 1.00 67.75 100 ALA A O 1
ATOM 726 N N . THR A 1 101 ? 14.412 -1.657 1.062 1.00 75.06 101 THR A N 1
ATOM 727 C CA . THR A 1 101 ? 14.117 -0.296 1.529 1.00 75.06 101 THR A CA 1
ATOM 728 C C . THR A 1 101 ? 13.630 -0.226 2.972 1.00 75.06 101 THR A C 1
ATOM 730 O O . THR A 1 101 ? 12.963 0.721 3.372 1.00 75.06 101 THR A O 1
ATOM 733 N N . ASN A 1 102 ? 13.943 -1.249 3.772 1.00 86.50 102 ASN A N 1
ATOM 734 C CA . ASN A 1 102 ? 13.536 -1.391 5.175 1.00 86.50 102 ASN A CA 1
ATOM 735 C C . ASN A 1 102 ? 12.018 -1.449 5.426 1.00 86.50 102 ASN A C 1
ATOM 737 O O . ASN A 1 102 ? 11.622 -1.647 6.571 1.00 86.50 102 ASN A O 1
ATOM 741 N N . ALA A 1 103 ? 11.170 -1.366 4.396 1.00 85.19 103 ALA A N 1
ATOM 742 C CA . ALA A 1 103 ? 9.716 -1.411 4.541 1.00 85.19 103 ALA A CA 1
ATOM 743 C C . ALA A 1 103 ? 9.226 -2.696 5.235 1.00 85.19 103 ALA A C 1
ATOM 745 O O . ALA A 1 103 ? 8.252 -2.657 5.975 1.00 85.19 103 ALA A O 1
ATOM 746 N N . ALA A 1 104 ? 9.918 -3.827 5.068 1.00 84.38 104 ALA A N 1
ATOM 747 C CA . ALA A 1 104 ? 9.620 -5.081 5.763 1.00 84.38 104 ALA A CA 1
ATOM 748 C C . ALA A 1 104 ? 10.376 -5.279 7.088 1.00 84.38 104 ALA A C 1
ATOM 750 O O . ALA A 1 104 ? 10.242 -6.338 7.704 1.00 84.38 104 ALA A O 1
ATOM 751 N N . LYS A 1 105 ? 11.199 -4.321 7.534 1.00 88.88 105 LYS A N 1
ATOM 752 C CA . LYS A 1 105 ? 11.956 -4.452 8.786 1.00 88.88 105 LYS A CA 1
ATOM 753 C C . LYS A 1 105 ? 11.092 -4.004 9.965 1.00 88.88 105 LYS A C 1
ATOM 755 O O . LYS A 1 105 ? 10.744 -2.829 10.024 1.00 88.88 105 LYS A O 1
ATOM 760 N N . PRO A 1 106 ? 10.825 -4.877 10.954 1.00 91.19 106 PRO A N 1
ATOM 761 C CA . PRO A 1 106 ? 10.054 -4.513 12.142 1.00 91.19 106 PRO A CA 1
ATOM 762 C C . PRO A 1 106 ? 10.560 -3.266 12.868 1.00 91.19 106 PRO A C 1
ATOM 764 O O . PRO A 1 106 ? 9.764 -2.464 13.333 1.00 91.19 106 PRO A O 1
ATOM 767 N N . ALA A 1 107 ? 11.880 -3.066 12.900 1.00 91.94 107 ALA A N 1
ATOM 768 C CA . ALA A 1 107 ? 12.509 -1.915 13.543 1.00 91.94 107 ALA A CA 1
ATOM 769 C C . ALA A 1 107 ? 12.108 -0.556 12.936 1.00 91.94 107 ALA A C 1
ATOM 771 O O . ALA A 1 107 ? 12.215 0.454 13.623 1.00 91.94 107 ALA A O 1
ATOM 772 N N . ALA A 1 108 ? 11.596 -0.520 11.700 1.00 93.12 108 ALA A N 1
ATOM 773 C CA . ALA A 1 108 ? 11.078 0.699 11.080 1.00 93.12 108 ALA A CA 1
ATOM 774 C C . ALA A 1 108 ? 9.716 1.149 11.653 1.00 93.12 108 ALA A C 1
ATOM 776 O O . ALA A 1 108 ? 9.225 2.211 11.275 1.00 93.12 108 ALA A O 1
ATOM 777 N N . TYR A 1 109 ? 9.111 0.354 12.543 1.00 95.00 109 TYR A N 1
ATOM 778 C CA . TYR A 1 109 ? 7.784 0.566 13.113 1.00 95.00 109 TYR A CA 1
ATOM 779 C C . TYR A 1 109 ? 7.877 0.570 14.635 1.00 95.00 109 TYR A C 1
ATOM 781 O O . TYR A 1 109 ? 8.181 -0.452 15.251 1.00 95.00 109 TYR A O 1
ATOM 789 N N . THR A 1 110 ? 7.610 1.711 15.260 1.00 95.62 110 THR A N 1
ATOM 790 C CA . THR A 1 110 ? 7.743 1.863 16.714 1.00 95.62 110 THR A CA 1
ATOM 791 C C . THR A 1 110 ? 6.538 2.569 17.317 1.00 95.62 110 THR A C 1
ATOM 793 O O . THR A 1 110 ? 5.753 3.225 16.635 1.00 95.62 110 THR A O 1
ATOM 796 N N . SER A 1 111 ? 6.357 2.419 18.625 1.00 95.56 111 SER A N 1
ATOM 797 C CA . SER A 1 111 ? 5.334 3.147 19.369 1.00 95.56 111 SER A CA 1
ATOM 798 C C . SER A 1 111 ? 5.814 3.421 20.785 1.00 95.56 111 SER A C 1
ATOM 800 O O . SER A 1 111 ? 6.529 2.614 21.373 1.00 95.56 111 SER A O 1
ATOM 802 N N . THR A 1 112 ? 5.393 4.547 21.355 1.00 95.25 112 THR A N 1
ATOM 803 C CA . THR A 1 112 ? 5.565 4.832 22.786 1.00 95.25 112 THR A CA 1
ATOM 804 C C . THR A 1 112 ? 4.480 4.171 23.637 1.00 95.25 112 THR A C 1
ATOM 806 O O . THR A 1 112 ? 4.621 4.077 24.855 1.00 95.25 112 THR A O 1
ATOM 809 N N . ASN A 1 113 ? 3.396 3.683 23.021 1.00 96.31 113 ASN A N 1
ATOM 810 C CA . ASN A 1 113 ? 2.370 2.919 23.716 1.00 96.31 113 ASN A CA 1
ATOM 811 C C . ASN A 1 113 ? 2.910 1.523 24.055 1.00 96.31 113 ASN A C 1
ATOM 813 O O . ASN A 1 113 ? 3.272 0.767 23.156 1.00 96.31 113 ASN A O 1
ATOM 817 N N . GLY A 1 114 ? 2.920 1.163 25.341 1.00 96.31 114 GLY A N 1
ATOM 818 C CA . GLY A 1 114 ? 3.502 -0.099 25.806 1.00 96.31 114 GLY A CA 1
ATOM 819 C C . GLY A 1 114 ? 2.887 -1.351 25.170 1.00 96.31 114 GLY A C 1
ATOM 820 O O . GLY A 1 114 ? 3.626 -2.256 24.795 1.00 96.31 114 GLY A O 1
ATOM 821 N N . ALA A 1 115 ? 1.562 -1.392 24.985 1.00 95.62 115 ALA A N 1
ATOM 822 C CA . ALA A 1 115 ? 0.875 -2.547 24.401 1.00 95.62 115 ALA A CA 1
ATOM 823 C C . ALA A 1 115 ? 1.168 -2.698 22.900 1.00 95.62 115 ALA A C 1
ATOM 825 O O . ALA A 1 115 ? 1.461 -3.800 22.426 1.00 95.62 115 ALA A O 1
ATOM 826 N N . LEU A 1 116 ? 1.152 -1.585 22.156 1.00 96.69 116 LEU A N 1
ATOM 827 C CA . LEU A 1 116 ? 1.532 -1.604 20.744 1.00 96.69 116 LEU A CA 1
ATOM 828 C C . LEU A 1 116 ? 3.015 -1.942 20.579 1.00 96.69 116 LEU A C 1
ATOM 830 O O . LEU A 1 116 ? 3.351 -2.818 19.790 1.00 96.69 116 LEU A O 1
ATOM 834 N N . ASN A 1 117 ? 3.900 -1.322 21.358 1.00 96.06 117 ASN A N 1
ATOM 835 C CA . ASN A 1 117 ? 5.333 -1.600 21.303 1.00 96.06 117 ASN A CA 1
ATOM 836 C C . ASN A 1 117 ? 5.645 -3.078 21.582 1.00 96.06 117 ASN A C 1
ATOM 838 O O . ASN A 1 117 ? 6.466 -3.685 20.895 1.00 96.06 117 ASN A O 1
ATOM 842 N N . ALA A 1 118 ? 4.951 -3.685 22.546 1.00 95.81 118 ALA A N 1
ATOM 843 C CA . ALA A 1 118 ? 5.092 -5.102 22.850 1.00 95.81 118 ALA A CA 1
ATOM 844 C C . ALA A 1 118 ? 4.640 -5.998 21.678 1.00 95.81 118 ALA A C 1
ATOM 846 O O . ALA A 1 118 ? 5.276 -7.015 21.414 1.00 95.81 118 ALA A O 1
ATOM 847 N N . SER A 1 119 ? 3.592 -5.606 20.946 1.00 96.19 119 SER A N 1
ATOM 848 C CA . SER A 1 119 ? 3.094 -6.337 19.766 1.00 96.19 119 SER A CA 1
ATOM 849 C C . SER A 1 119 ? 3.999 -6.173 18.535 1.00 96.19 119 SER A C 1
ATOM 851 O O . SER A 1 119 ? 4.176 -7.116 17.761 1.00 96.19 119 SER A O 1
ATOM 853 N N . LEU A 1 120 ? 4.601 -4.987 18.366 1.00 95.38 120 LEU A N 1
ATOM 854 C CA . LEU A 1 120 ? 5.584 -4.679 17.315 1.00 95.38 120 LEU A CA 1
ATOM 855 C C . LEU A 1 120 ? 6.928 -5.377 17.559 1.00 95.38 120 LEU A C 1
ATOM 857 O O . LEU A 1 120 ? 7.618 -5.767 16.616 1.00 95.38 120 LEU A O 1
ATOM 861 N N . THR A 1 121 ? 7.314 -5.554 18.824 1.00 93.94 121 THR A N 1
ATOM 862 C CA . THR A 1 121 ? 8.565 -6.224 19.189 1.00 93.94 121 THR A CA 1
ATOM 863 C C . THR A 1 121 ? 8.560 -7.652 18.650 1.00 93.94 121 THR A C 1
ATOM 865 O O . THR A 1 121 ? 7.671 -8.433 18.971 1.00 93.94 121 THR A O 1
ATOM 868 N N . ALA A 1 122 ? 9.558 -7.998 17.834 1.00 88.88 122 ALA A N 1
ATOM 869 C CA . ALA A 1 122 ? 9.671 -9.301 17.171 1.00 88.88 122 ALA A CA 1
ATOM 870 C C . ALA A 1 122 ? 8.488 -9.678 16.248 1.00 88.88 122 ALA A C 1
ATOM 872 O O . ALA A 1 122 ? 8.302 -10.858 15.945 1.00 88.88 122 ALA A O 1
ATOM 873 N N . MET A 1 123 ? 7.705 -8.702 15.766 1.00 93.50 123 MET A N 1
ATOM 874 C CA . MET A 1 123 ? 6.728 -8.959 14.703 1.00 93.50 123 MET A CA 1
ATOM 875 C C . MET A 1 123 ? 7.428 -9.466 13.432 1.00 93.50 123 MET A C 1
ATOM 877 O O . MET A 1 123 ? 8.606 -9.191 13.198 1.00 93.50 123 MET A O 1
ATOM 881 N N . SER A 1 124 ? 6.709 -10.204 12.590 1.00 90.69 124 SER A N 1
ATOM 882 C CA . SER A 1 124 ? 7.273 -10.823 11.384 1.00 90.69 124 SER A CA 1
ATOM 883 C C . SER A 1 124 ? 6.550 -10.356 10.129 1.00 90.69 124 SER A C 1
ATOM 885 O O . SER A 1 124 ? 5.328 -10.240 10.119 1.00 90.69 124 SER A O 1
ATOM 887 N N . VAL A 1 125 ? 7.301 -10.084 9.059 1.00 87.25 125 VAL A N 1
ATOM 888 C CA . VAL A 1 125 ? 6.706 -9.715 7.770 1.00 87.25 125 VAL A CA 1
ATOM 889 C C . VAL A 1 125 ? 6.002 -10.918 7.140 1.00 87.25 125 VAL A C 1
ATOM 891 O O . VAL A 1 125 ? 6.550 -12.020 7.051 1.00 87.25 125 VAL A O 1
ATOM 894 N N . VAL A 1 126 ? 4.790 -10.692 6.649 1.00 80.06 126 VAL A N 1
ATOM 895 C CA . VAL A 1 126 ? 4.009 -11.665 5.893 1.00 80.06 126 VAL A CA 1
ATOM 896 C C . VAL A 1 126 ? 4.453 -11.621 4.430 1.00 80.06 126 VAL A C 1
ATOM 898 O O . VAL A 1 126 ? 4.260 -10.632 3.725 1.00 80.06 126 VAL A O 1
ATOM 901 N N . ARG A 1 127 ? 5.067 -12.708 3.951 1.00 72.19 127 ARG A N 1
ATOM 902 C CA . ARG A 1 127 ? 5.576 -12.801 2.572 1.00 72.19 127 ARG A CA 1
ATOM 903 C C . ARG A 1 127 ? 4.482 -13.212 1.575 1.00 72.19 127 ARG A C 1
ATOM 905 O O . ARG A 1 127 ? 3.449 -13.780 1.943 1.00 72.19 127 ARG A O 1
ATOM 912 N N . ALA A 1 128 ? 4.720 -12.901 0.297 1.00 58.62 128 ALA A N 1
ATOM 913 C CA . ALA A 1 128 ? 3.862 -13.291 -0.825 1.00 58.62 128 ALA A CA 1
ATOM 914 C C . ALA A 1 128 ? 3.577 -14.805 -0.839 1.00 58.62 128 ALA A C 1
ATOM 916 O O . ALA A 1 128 ? 4.483 -15.598 -0.590 1.00 58.62 128 ALA A O 1
ATOM 917 N N . GLY A 1 129 ? 2.328 -15.186 -1.131 1.00 53.62 129 GLY A N 1
ATOM 918 C CA . GLY A 1 129 ? 1.882 -16.583 -1.196 1.00 53.62 129 GLY A CA 1
ATOM 919 C C . GLY A 1 129 ? 1.607 -17.259 0.154 1.00 53.62 129 GLY A C 1
ATOM 920 O O . GLY A 1 129 ? 1.376 -18.465 0.190 1.00 53.62 129 GLY A O 1
ATOM 921 N N . SER A 1 130 ? 1.639 -16.521 1.270 1.00 58.69 130 SER A N 1
ATOM 922 C CA . SER A 1 130 ? 1.249 -17.060 2.580 1.00 58.69 130 SER A CA 1
ATOM 923 C C . SER A 1 130 ? -0.277 -17.016 2.782 1.00 58.69 130 SER A C 1
ATOM 925 O O . SER A 1 130 ? -0.910 -16.048 2.355 1.00 58.69 130 SER A O 1
ATOM 927 N N . PRO A 1 131 ? -0.881 -17.992 3.496 1.00 62.38 131 PRO A N 1
ATOM 928 C CA . PRO A 1 131 ? -2.328 -18.015 3.752 1.00 62.38 131 PRO A CA 1
ATOM 929 C C . PRO A 1 131 ? -2.866 -16.729 4.391 1.00 62.38 131 PRO A C 1
ATOM 931 O O . PRO A 1 131 ? -3.956 -16.275 4.065 1.00 62.38 131 PRO A O 1
ATOM 934 N N . ALA A 1 132 ? -2.071 -16.109 5.263 1.00 58.59 132 ALA A N 1
ATOM 935 C CA . ALA A 1 132 ? -2.419 -14.861 5.929 1.00 58.59 132 ALA A CA 1
ATOM 936 C C . ALA A 1 132 ? -2.498 -13.662 4.962 1.00 58.59 132 ALA A C 1
ATOM 938 O O . ALA A 1 132 ? -3.310 -12.766 5.171 1.00 58.59 132 ALA A O 1
ATOM 939 N N . ARG A 1 133 ? -1.693 -13.645 3.887 1.00 55.97 133 ARG A N 1
ATOM 940 C CA . ARG A 1 133 ? -1.786 -12.624 2.831 1.00 55.97 133 ARG A CA 1
ATOM 941 C C . ARG A 1 133 ? -2.938 -12.918 1.873 1.00 55.97 133 ARG A C 1
ATOM 943 O O . ARG A 1 133 ? -3.676 -12.007 1.521 1.00 55.97 133 ARG A O 1
ATOM 950 N N . GLU A 1 134 ? -3.136 -14.183 1.506 1.00 52.56 134 GLU A N 1
ATOM 951 C CA . GLU A 1 134 ? -4.267 -14.620 0.669 1.00 52.56 134 GLU A CA 1
ATOM 952 C C . GLU A 1 134 ? -5.627 -14.285 1.310 1.00 52.56 134 GLU A C 1
ATOM 954 O O . GLU A 1 134 ? -6.562 -13.902 0.611 1.00 52.56 134 GLU A O 1
ATOM 959 N N . ALA A 1 135 ? -5.727 -14.350 2.643 1.00 57.91 135 ALA A N 1
ATOM 960 C CA . ALA A 1 135 ? -6.926 -13.958 3.385 1.00 57.91 135 ALA A CA 1
ATOM 961 C C . ALA A 1 135 ? -7.245 -12.451 3.293 1.00 57.91 135 ALA A C 1
ATOM 963 O O . ALA A 1 135 ? -8.413 -12.081 3.340 1.00 57.91 135 ALA A O 1
ATOM 964 N N . TYR A 1 136 ? -6.232 -11.590 3.139 1.00 52.91 136 TYR A N 1
ATOM 965 C CA . TYR A 1 136 ? -6.413 -10.136 3.033 1.00 52.91 136 TYR A CA 1
ATOM 966 C C . TYR A 1 136 ? -6.716 -9.673 1.599 1.00 52.91 136 TYR A C 1
ATOM 968 O O . TYR A 1 136 ? -7.517 -8.762 1.394 1.00 52.91 136 TYR A O 1
ATOM 976 N N . TYR A 1 137 ? -6.092 -10.310 0.601 1.00 51.28 137 TYR A N 1
ATOM 977 C CA . TYR A 1 137 ? -6.242 -9.931 -0.810 1.00 51.28 137 TYR A CA 1
ATOM 978 C C . TYR A 1 137 ? -7.329 -10.716 -1.558 1.00 51.28 137 TYR A C 1
ATOM 980 O O . TYR A 1 137 ? -7.690 -10.318 -2.661 1.00 51.28 137 TYR A O 1
ATOM 988 N N . GLY A 1 138 ? -7.877 -11.783 -0.964 1.00 44.88 138 GLY A N 1
ATOM 989 C CA . GLY A 1 138 ? -8.822 -12.684 -1.619 1.00 44.88 138 GLY A CA 1
ATOM 990 C C . GLY A 1 138 ? -8.132 -13.461 -2.744 1.00 44.88 138 GLY A C 1
ATOM 991 O O . GLY A 1 138 ? -7.658 -12.884 -3.716 1.00 44.88 138 GLY A O 1
ATOM 992 N N . GLY A 1 139 ? -8.077 -14.789 -2.645 1.00 40.34 139 GLY A N 1
ATOM 993 C CA . GLY A 1 139 ? -7.362 -15.666 -3.590 1.00 40.34 139 GLY A CA 1
ATOM 994 C C . GLY A 1 139 ? -7.896 -15.715 -5.037 1.00 40.34 139 GLY A C 1
ATOM 995 O O . GLY A 1 139 ? -7.738 -16.735 -5.703 1.00 40.34 139 GLY A O 1
ATOM 996 N N . ALA A 1 140 ? -8.554 -14.667 -5.537 1.00 39.44 140 ALA A N 1
ATOM 997 C CA . ALA A 1 140 ? -9.155 -14.618 -6.865 1.00 39.44 140 ALA A CA 1
ATOM 998 C C . ALA A 1 140 ? -9.119 -13.210 -7.490 1.00 39.44 140 ALA A C 1
ATOM 1000 O O . ALA A 1 140 ? -10.152 -12.664 -7.861 1.00 39.44 140 ALA A O 1
ATOM 1001 N N . PHE A 1 141 ? -7.928 -12.632 -7.659 1.00 40.53 141 PHE A N 1
ATOM 1002 C CA . PHE A 1 141 ? -7.734 -11.637 -8.730 1.00 40.53 141 PHE A CA 1
ATOM 1003 C C . PHE A 1 141 ? -6.302 -11.580 -9.252 1.00 40.53 141 PHE A C 1
ATOM 1005 O O . PHE A 1 141 ? -6.058 -11.327 -10.429 1.00 40.53 141 PHE A O 1
ATOM 1012 N N . PHE A 1 142 ? -5.341 -11.935 -8.412 1.00 32.16 142 PHE A N 1
ATOM 1013 C CA . PHE A 1 142 ? -3.972 -12.135 -8.836 1.00 32.16 142 PHE A CA 1
ATOM 1014 C C . PHE A 1 142 ? -3.632 -13.601 -8.599 1.00 32.16 142 PHE A C 1
ATOM 1016 O O . PHE A 1 142 ? -3.903 -14.131 -7.526 1.00 32.16 142 PHE A O 1
ATOM 1023 N N . GLY A 1 143 ? -3.096 -14.294 -9.606 1.00 28.41 143 GLY A N 1
ATOM 1024 C CA . GLY A 1 143 ? -2.637 -15.672 -9.432 1.00 28.41 143 GLY A CA 1
ATOM 1025 C C . GLY A 1 143 ? -1.613 -15.796 -8.293 1.00 28.41 143 GLY A C 1
ATOM 1026 O O . GLY A 1 143 ? -1.213 -14.804 -7.693 1.00 28.41 143 GLY A O 1
ATOM 1027 N N . ARG A 1 144 ? -1.121 -17.018 -8.044 1.00 33.81 144 ARG A N 1
ATOM 1028 C CA . ARG A 1 144 ? -0.128 -17.406 -7.007 1.00 33.81 144 ARG A CA 1
ATOM 1029 C C . ARG A 1 144 ? 1.186 -16.583 -6.923 1.00 33.81 144 ARG A C 1
ATOM 1031 O O . ARG A 1 144 ? 2.098 -16.958 -6.193 1.00 33.81 144 ARG A O 1
ATOM 1038 N N . ALA A 1 145 ? 1.306 -15.475 -7.642 1.00 35.00 145 ALA A N 1
ATOM 1039 C CA . ALA A 1 145 ? 2.236 -14.392 -7.387 1.00 35.00 145 ALA A CA 1
ATOM 1040 C C . ALA A 1 145 ? 1.487 -13.046 -7.478 1.00 35.00 145 ALA A C 1
ATOM 1042 O O . ALA A 1 145 ? 1.292 -12.531 -8.577 1.00 35.00 145 ALA A O 1
ATOM 1043 N N . SER A 1 146 ? 1.113 -12.459 -6.337 1.00 34.38 146 SER A N 1
ATOM 1044 C CA . SER A 1 146 ? 0.739 -11.043 -6.269 1.00 34.38 146 SER A CA 1
ATOM 1045 C C . SER A 1 146 ? 1.600 -10.308 -5.262 1.00 34.38 146 SER A C 1
ATOM 1047 O O . SER A 1 146 ? 1.424 -10.387 -4.046 1.00 34.38 146 SER A O 1
ATOM 1049 N N . TYR A 1 147 ? 2.611 -9.650 -5.801 1.00 42.25 147 TYR A N 1
ATOM 1050 C CA . TYR A 1 147 ? 3.241 -8.504 -5.184 1.00 42.25 147 TYR A CA 1
ATOM 1051 C C . TYR A 1 147 ? 2.476 -7.295 -5.728 1.00 42.25 147 TYR A C 1
ATOM 1053 O O . TYR A 1 147 ? 2.570 -7.017 -6.917 1.00 42.25 147 TYR A O 1
ATOM 1061 N N . ASP A 1 148 ? 1.694 -6.616 -4.892 1.00 51.72 148 ASP A N 1
ATOM 1062 C CA . ASP A 1 148 ? 0.990 -5.378 -5.253 1.00 51.72 148 ASP A CA 1
ATOM 1063 C C . ASP A 1 148 ? 1.897 -4.136 -5.151 1.00 51.72 148 ASP A C 1
ATOM 1065 O O . ASP A 1 148 ? 1.464 -3.022 -5.430 1.00 51.72 148 ASP A O 1
ATOM 1069 N N . GLY A 1 149 ? 3.165 -4.315 -4.753 1.00 61.88 149 GLY A N 1
ATOM 1070 C CA . GLY A 1 149 ? 4.192 -3.270 -4.693 1.00 61.88 149 GLY A CA 1
ATOM 1071 C C . GLY A 1 149 ? 4.074 -2.311 -3.515 1.00 61.88 149 GLY A C 1
ATOM 1072 O O . GLY A 1 149 ? 5.091 -1.908 -2.958 1.00 61.88 149 GLY A O 1
ATOM 1073 N N . THR A 1 150 ? 2.849 -1.990 -3.112 1.00 73.75 150 THR A N 1
ATOM 1074 C CA . THR A 1 150 ? 2.511 -0.847 -2.251 1.00 73.75 150 THR A CA 1
ATOM 1075 C C . THR A 1 150 ? 2.112 -1.242 -0.826 1.00 73.75 150 THR A C 1
ATOM 1077 O O . THR A 1 150 ? 2.141 -0.400 0.069 1.00 73.75 150 THR A O 1
ATOM 1080 N N . GLY A 1 151 ? 1.747 -2.506 -0.586 1.00 77.50 151 GLY A N 1
ATOM 1081 C CA . GLY A 1 151 ? 1.304 -3.006 0.715 1.00 77.50 151 GLY A CA 1
ATOM 1082 C C . GLY A 1 151 ? 2.362 -3.811 1.475 1.00 77.50 151 GLY A C 1
ATOM 1083 O O . GLY A 1 151 ? 3.040 -4.679 0.917 1.00 77.50 151 GLY A O 1
ATOM 1084 N N . VAL A 1 152 ? 2.446 -3.590 2.789 1.00 81.62 152 VAL A N 1
ATOM 1085 C CA . VAL A 1 152 ? 3.224 -4.406 3.732 1.00 81.62 152 VAL A CA 1
ATOM 1086 C C . VAL A 1 152 ? 2.307 -4.930 4.828 1.00 81.62 152 VAL A C 1
ATOM 1088 O O . VAL A 1 152 ? 1.504 -4.193 5.399 1.00 81.62 152 VAL A O 1
ATOM 1091 N N . THR A 1 153 ? 2.439 -6.217 5.139 1.00 85.75 153 THR A N 1
ATOM 1092 C CA . THR A 1 153 ? 1.676 -6.872 6.203 1.00 85.75 153 THR A CA 1
ATOM 1093 C C . THR A 1 153 ? 2.629 -7.519 7.196 1.00 85.75 153 THR A C 1
ATOM 1095 O O . THR A 1 153 ? 3.602 -8.159 6.793 1.00 85.75 153 THR A O 1
ATOM 1098 N N . PHE A 1 154 ? 2.330 -7.395 8.485 1.00 89.62 154 PHE A N 1
ATOM 1099 C CA . PHE A 1 154 ? 3.055 -8.047 9.572 1.00 89.62 154 PHE A CA 1
ATOM 1100 C C . PHE A 1 154 ? 2.115 -8.896 10.415 1.00 89.62 154 PHE A C 1
ATOM 1102 O O . PHE A 1 154 ? 0.969 -8.513 10.632 1.00 89.62 154 PHE A O 1
ATOM 1109 N N . ASN A 1 155 ? 2.623 -10.007 10.940 1.00 91.38 155 ASN A N 1
ATOM 1110 C CA . ASN A 1 155 ? 2.022 -10.699 12.073 1.00 91.38 155 ASN A CA 1
ATOM 1111 C C . ASN A 1 155 ? 2.668 -10.175 13.353 1.00 91.38 155 ASN A C 1
ATOM 1113 O O . ASN A 1 155 ? 3.899 -10.207 13.469 1.00 91.38 155 ASN A O 1
ATOM 1117 N N . TYR A 1 156 ? 1.855 -9.736 14.309 1.00 94.12 156 TYR A N 1
ATOM 1118 C CA . TYR A 1 156 ? 2.344 -9.390 15.637 1.00 94.12 156 TYR A CA 1
ATOM 1119 C C . TYR A 1 156 ? 2.904 -10.621 16.352 1.00 94.12 156 TYR A C 1
ATOM 1121 O O . TYR A 1 156 ? 2.462 -11.750 16.132 1.00 94.12 156 TYR A O 1
ATOM 1129 N N . SER A 1 157 ? 3.883 -10.394 17.225 1.00 92.25 157 SER A N 1
ATOM 1130 C CA . SER A 1 157 ? 4.452 -11.445 18.080 1.00 92.25 157 SER A CA 1
ATOM 1131 C C . SER A 1 157 ? 3.486 -11.897 19.178 1.00 92.25 157 SER A C 1
ATOM 1133 O O . SER A 1 157 ? 3.583 -13.017 19.675 1.00 92.25 157 SER A O 1
ATOM 1135 N N . GLN A 1 158 ? 2.539 -11.032 19.532 1.00 95.06 158 GLN A N 1
ATOM 1136 C CA . GLN A 1 158 ? 1.459 -11.278 20.476 1.00 95.06 158 GLN A CA 1
ATOM 1137 C C . GLN A 1 158 ? 0.224 -10.465 20.073 1.00 95.06 158 GLN A C 1
ATOM 1139 O O . GLN A 1 158 ? 0.370 -9.457 19.379 1.00 95.06 158 GLN A O 1
ATOM 1144 N N . PRO A 1 159 ? -0.986 -10.870 20.491 1.00 94.31 159 PRO A N 1
ATOM 1145 C CA . PRO A 1 159 ? -2.185 -10.131 20.144 1.00 94.31 159 PRO A CA 1
ATOM 1146 C C . PRO A 1 159 ? -2.170 -8.693 20.681 1.00 94.31 159 PRO A C 1
ATOM 1148 O O . PRO A 1 159 ? -1.930 -8.473 21.869 1.00 94.31 159 PRO A O 1
ATOM 1151 N N . LEU A 1 160 ? -2.480 -7.728 19.818 1.00 95.31 160 LEU A N 1
ATOM 1152 C CA . LEU A 1 160 ? -2.684 -6.334 20.182 1.00 95.31 160 LEU A CA 1
ATOM 1153 C C . LEU A 1 160 ? -4.057 -6.182 20.863 1.00 95.31 160 LEU A C 1
ATOM 1155 O O . LEU A 1 160 ? -5.071 -6.550 20.261 1.00 95.31 160 LEU A O 1
ATOM 1159 N N . PRO A 1 161 ? -4.128 -5.657 22.102 1.00 94.62 161 PRO A N 1
ATOM 1160 C CA . PRO A 1 161 ? -5.402 -5.418 22.773 1.00 94.62 161 PRO A CA 1
ATOM 1161 C C . PRO A 1 161 ? -6.296 -4.434 22.011 1.00 94.62 161 PRO A C 1
ATOM 1163 O O . PRO A 1 161 ? -5.811 -3.565 21.293 1.00 94.62 161 PRO A O 1
ATOM 1166 N N . ALA A 1 162 ? -7.611 -4.538 22.208 1.00 92.56 162 ALA A N 1
ATOM 1167 C CA . ALA A 1 162 ? -8.550 -3.577 21.641 1.00 92.56 162 ALA A CA 1
ATOM 1168 C C . ALA A 1 162 ? -8.387 -2.200 22.313 1.00 92.56 162 ALA A C 1
ATOM 1170 O O . ALA A 1 162 ? -8.466 -2.085 23.538 1.00 92.56 162 ALA A O 1
ATOM 1171 N N . ALA A 1 163 ? -8.196 -1.153 21.515 1.00 91.75 163 ALA A N 1
ATOM 1172 C CA . ALA A 1 163 ? -8.127 0.233 21.961 1.00 91.75 163 ALA A CA 1
ATOM 1173 C C . ALA A 1 163 ? -8.647 1.181 20.867 1.00 91.75 163 ALA A C 1
ATOM 1175 O O . ALA A 1 163 ? -8.438 0.913 19.678 1.00 91.75 163 ALA A O 1
ATOM 1176 N N . PRO A 1 164 ? -9.298 2.301 21.246 1.00 87.25 164 PRO A N 1
ATOM 1177 C CA . PRO A 1 164 ? -9.916 3.233 20.296 1.00 87.25 164 PRO A CA 1
ATOM 1178 C C . PRO A 1 164 ? -8.891 3.999 19.453 1.00 87.25 164 PRO A C 1
ATOM 1180 O O . PRO A 1 164 ? -9.250 4.634 18.467 1.00 87.25 164 PRO A O 1
ATOM 1183 N N . GLY A 1 165 ? -7.616 3.961 19.843 1.00 91.50 165 GLY A N 1
ATOM 1184 C CA . GLY A 1 165 ? -6.551 4.632 19.126 1.00 91.50 165 GLY A CA 1
ATOM 1185 C C . GLY A 1 165 ? -5.176 4.167 19.577 1.00 91.50 165 GLY A C 1
ATOM 1186 O O . GLY A 1 165 ? -4.850 4.172 20.764 1.00 91.50 165 GLY A O 1
ATOM 1187 N N . TYR A 1 166 ? -4.357 3.820 18.599 1.00 96.50 166 TYR A N 1
ATOM 1188 C CA . TYR A 1 166 ? -2.925 3.640 18.723 1.00 96.50 166 TYR A CA 1
ATOM 1189 C C . TYR A 1 166 ? -2.201 4.669 17.861 1.00 96.50 166 TYR A C 1
ATOM 1191 O O . TYR A 1 166 ? -2.716 5.090 16.828 1.00 96.50 166 TYR A O 1
ATOM 1199 N N . SER A 1 167 ? -0.998 5.055 18.286 1.00 96.38 167 SER A N 1
ATOM 1200 C CA . SER A 1 167 ? -0.080 5.884 17.504 1.00 96.38 167 SER A CA 1
ATOM 1201 C C . SER A 1 167 ? 1.140 5.054 17.122 1.00 96.38 167 SER A C 1
ATOM 1203 O O . SER A 1 167 ? 1.791 4.458 17.986 1.00 96.38 167 SER A O 1
ATOM 1205 N N . LEU A 1 168 ? 1.417 4.999 15.826 1.00 97.25 168 LEU A N 1
ATOM 1206 C CA . LEU A 1 168 ? 2.510 4.269 15.207 1.00 97.25 168 LEU A CA 1
ATOM 1207 C C . LEU A 1 168 ? 3.457 5.267 14.547 1.00 97.25 168 LEU A C 1
ATOM 1209 O O . LEU A 1 168 ? 3.027 6.107 13.760 1.00 97.25 168 LEU A O 1
ATOM 1213 N N . GLN A 1 169 ? 4.744 5.146 14.841 1.00 96.81 169 GLN A N 1
ATOM 1214 C CA . GLN A 1 169 ? 5.806 5.819 14.107 1.00 96.81 169 GLN A CA 1
ATOM 1215 C C . GLN A 1 169 ? 6.336 4.873 13.035 1.00 96.81 169 GLN A C 1
ATOM 1217 O O . GLN A 1 169 ? 6.679 3.728 13.332 1.00 96.81 169 GLN A O 1
ATOM 1222 N N . ILE A 1 170 ? 6.397 5.354 11.798 1.00 95.38 170 ILE A N 1
A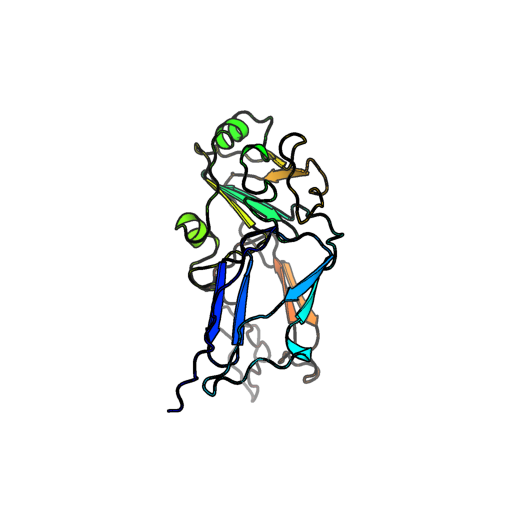TOM 1223 C CA . ILE A 1 170 ? 6.899 4.627 10.631 1.00 95.38 170 ILE A CA 1
ATOM 1224 C C . ILE A 1 170 ? 8.110 5.379 10.090 1.00 95.38 170 ILE A C 1
ATOM 1226 O O . ILE A 1 170 ? 8.043 6.598 9.934 1.00 95.38 170 ILE A O 1
ATOM 1230 N N . SER A 1 171 ? 9.171 4.646 9.739 1.00 91.62 171 SER A N 1
ATOM 1231 C CA . SER A 1 171 ? 10.449 5.188 9.257 1.00 91.62 171 SER A CA 1
ATOM 1232 C C . SER A 1 171 ? 11.143 6.030 10.327 1.00 91.62 171 SER A C 1
ATOM 1234 O O . SER A 1 171 ? 10.887 7.220 10.466 1.00 91.62 171 SER A O 1
ATOM 1236 N N . ASN A 1 172 ? 12.035 5.420 11.104 1.00 85.00 172 ASN A N 1
ATOM 1237 C CA . ASN A 1 172 ? 12.878 6.153 12.053 1.00 85.00 172 ASN A CA 1
ATOM 1238 C C . ASN A 1 172 ? 14.288 6.371 11.486 1.00 85.00 172 ASN A C 1
ATOM 1240 O O . ASN A 1 172 ? 14.654 5.796 10.463 1.00 85.00 172 ASN A O 1
ATOM 1244 N N . THR A 1 173 ? 15.085 7.209 12.151 1.00 79.75 173 THR A N 1
ATOM 1245 C CA . THR A 1 173 ? 16.447 7.556 11.710 1.00 79.75 173 THR A CA 1
ATOM 1246 C C . THR A 1 173 ? 17.376 6.349 11.601 1.00 79.75 173 THR A C 1
ATOM 1248 O O . THR A 1 173 ? 18.234 6.330 10.724 1.00 79.75 173 THR A O 1
ATOM 1251 N N . ASP A 1 174 ? 17.188 5.335 12.448 1.00 85.56 174 ASP A N 1
ATOM 1252 C CA . ASP A 1 174 ? 18.044 4.142 12.483 1.00 85.56 174 ASP A CA 1
ATOM 1253 C C . ASP A 1 174 ? 17.654 3.109 11.412 1.00 85.56 174 ASP A C 1
ATOM 1255 O O . ASP A 1 174 ? 18.483 2.332 10.933 1.00 85.56 174 ASP A O 1
ATOM 1259 N N . THR A 1 175 ? 16.386 3.111 11.002 1.00 88.69 175 THR A N 1
ATOM 1260 C CA . THR A 1 175 ? 15.811 2.218 9.990 1.00 88.69 175 THR A CA 1
ATOM 1261 C C . THR A 1 175 ? 14.845 2.993 9.086 1.00 88.69 175 THR A C 1
ATOM 1263 O O . THR A 1 175 ? 13.627 2.800 9.163 1.00 88.69 175 THR A O 1
ATOM 1266 N N . PRO A 1 176 ? 15.372 3.874 8.212 1.00 89.44 176 PRO A N 1
ATOM 1267 C CA . PRO A 1 176 ? 14.541 4.699 7.347 1.00 89.44 176 PRO A CA 1
ATOM 1268 C C . PRO A 1 176 ? 13.866 3.838 6.282 1.00 89.44 176 PRO A C 1
ATOM 1270 O O . PRO A 1 176 ? 14.531 3.037 5.619 1.00 89.44 176 PRO A O 1
ATOM 1273 N N . VAL A 1 177 ? 12.558 4.009 6.102 1.00 90.25 177 VAL A N 1
ATOM 1274 C CA . VAL A 1 177 ? 11.834 3.438 4.963 1.00 90.25 177 VAL A CA 1
ATOM 1275 C C . VAL A 1 177 ? 12.087 4.316 3.746 1.00 90.25 177 VAL A C 1
ATOM 1277 O O . VAL A 1 177 ? 11.952 5.539 3.821 1.00 90.25 177 VAL A O 1
ATOM 1280 N N . THR A 1 178 ? 12.448 3.690 2.630 1.00 84.88 178 THR A N 1
ATOM 1281 C CA . THR A 1 178 ? 12.697 4.384 1.362 1.00 84.88 178 THR A CA 1
ATOM 1282 C C . THR A 1 178 ? 11.891 3.774 0.206 1.00 84.88 178 THR A C 1
ATOM 1284 O O . THR A 1 178 ? 11.380 2.653 0.288 1.00 84.88 178 THR A O 1
ATOM 1287 N N . ASP A 1 179 ? 11.768 4.495 -0.896 1.00 80.25 179 ASP A N 1
ATOM 1288 C CA . ASP A 1 179 ? 11.754 3.912 -2.242 1.00 80.25 179 ASP A CA 1
ATOM 1289 C C . ASP A 1 179 ? 13.051 4.330 -2.932 1.00 80.25 179 ASP A C 1
ATOM 1291 O O . ASP A 1 179 ? 13.753 5.151 -2.373 1.00 80.25 179 ASP A O 1
ATOM 1295 N N . LEU A 1 180 ? 13.423 3.718 -4.058 1.00 71.62 180 LEU A N 1
ATOM 1296 C CA . LEU A 1 180 ? 14.527 4.061 -4.983 1.00 71.62 180 LEU A CA 1
ATOM 1297 C C . LEU A 1 180 ? 15.399 5.333 -4.699 1.00 71.62 180 LEU A C 1
ATOM 1299 O O . LEU A 1 180 ? 15.629 6.140 -5.595 1.00 71.62 180 LEU A O 1
ATOM 1303 N N . ALA A 1 181 ? 16.006 5.422 -3.510 1.00 73.81 181 ALA A N 1
ATOM 1304 C CA . ALA A 1 181 ? 16.712 6.559 -2.901 1.00 73.81 181 ALA A CA 1
ATOM 1305 C C . ALA A 1 181 ? 15.900 7.719 -2.259 1.00 73.81 181 ALA A C 1
ATOM 1307 O O . ALA A 1 181 ? 16.539 8.537 -1.592 1.00 73.81 181 ALA A O 1
ATOM 1308 N N . ASN A 1 182 ? 14.565 7.792 -2.333 1.00 84.38 182 ASN A N 1
ATOM 1309 C CA . ASN A 1 182 ? 13.789 8.788 -1.578 1.00 84.38 182 ASN A CA 1
ATOM 1310 C C . ASN A 1 182 ? 13.368 8.244 -0.209 1.00 84.38 182 ASN A C 1
ATOM 1312 O O . ASN A 1 182 ? 12.860 7.131 -0.078 1.00 84.38 182 ASN A O 1
ATOM 1316 N N . ALA A 1 183 ? 13.575 9.036 0.842 1.00 88.75 183 ALA A N 1
ATOM 1317 C CA . ALA A 1 183 ? 13.052 8.719 2.167 1.00 88.75 183 ALA A CA 1
ATOM 1318 C C . ALA A 1 183 ? 11.541 8.958 2.222 1.00 88.75 183 ALA A C 1
ATOM 1320 O O . ALA A 1 183 ? 11.050 9.898 1.601 1.00 88.75 183 ALA A O 1
ATOM 1321 N N . LEU A 1 184 ? 10.828 8.144 3.007 1.00 91.81 184 LEU A N 1
ATOM 1322 C CA . LEU A 1 184 ? 9.407 8.337 3.301 1.00 91.81 184 LEU A CA 1
ATOM 1323 C C . LEU A 1 184 ? 9.119 9.799 3.690 1.00 91.81 184 LEU A C 1
ATOM 1325 O O . LEU A 1 184 ? 9.883 10.411 4.439 1.00 91.81 184 LEU A O 1
ATOM 1329 N N . ASN A 1 185 ? 8.018 10.368 3.216 1.00 91.06 185 ASN A N 1
ATOM 1330 C CA . ASN A 1 185 ? 7.653 11.747 3.516 1.00 91.06 185 ASN A CA 1
ATOM 1331 C C . ASN A 1 185 ? 6.251 11.824 4.148 1.00 91.06 185 ASN A C 1
ATOM 1333 O O . ASN A 1 185 ? 5.279 11.415 3.511 1.00 91.06 185 ASN A O 1
ATOM 1337 N N . PRO A 1 186 ? 6.109 12.364 5.373 1.00 91.25 186 PRO A N 1
ATOM 1338 C CA . PRO A 1 186 ? 7.171 12.834 6.276 1.00 91.25 186 PRO A CA 1
ATOM 1339 C C . PRO A 1 186 ? 7.996 11.688 6.902 1.00 91.25 186 PRO A C 1
ATOM 1341 O O . PRO A 1 186 ? 7.522 10.562 7.016 1.00 91.25 186 PRO A O 1
ATOM 1344 N N . THR A 1 187 ? 9.221 11.969 7.365 1.00 88.56 187 THR A N 1
ATOM 1345 C CA . THR A 1 187 ? 10.023 11.028 8.179 1.00 88.56 187 THR A CA 1
ATOM 1346 C C . THR A 1 187 ? 10.360 11.653 9.542 1.00 88.56 187 THR A C 1
ATOM 1348 O O . THR A 1 187 ? 11.010 12.700 9.566 1.00 88.56 187 THR A O 1
ATOM 1351 N N . PRO A 1 188 ? 9.977 11.025 10.673 1.00 91.25 188 PRO A N 1
ATOM 1352 C CA . PRO A 1 188 ? 9.085 9.867 10.768 1.00 91.25 188 PRO A CA 1
ATOM 1353 C C . PRO A 1 188 ? 7.640 10.220 10.387 1.00 91.25 188 PRO A C 1
ATOM 1355 O O . PRO A 1 188 ? 7.176 11.340 10.607 1.00 91.25 188 PRO A O 1
ATOM 1358 N N . THR A 1 189 ? 6.908 9.251 9.838 1.00 95.00 189 THR A N 1
ATOM 1359 C CA . THR A 1 189 ? 5.457 9.376 9.653 1.00 95.00 189 THR A CA 1
ATOM 1360 C C . THR A 1 189 ? 4.750 8.903 10.916 1.00 95.00 189 THR A C 1
ATOM 1362 O O . THR A 1 189 ? 4.941 7.768 11.352 1.00 95.00 189 THR A O 1
ATOM 1365 N N . THR A 1 190 ? 3.883 9.750 11.473 1.00 95.81 190 THR A N 1
ATOM 1366 C CA . THR A 1 190 ? 2.945 9.344 12.527 1.00 95.81 190 THR A CA 1
ATOM 1367 C C . THR A 1 190 ? 1.636 8.892 11.895 1.00 95.81 190 THR A C 1
ATOM 1369 O O . THR A 1 190 ? 0.975 9.677 11.220 1.00 95.81 190 THR A O 1
ATOM 1372 N N . ALA A 1 191 ? 1.242 7.650 12.150 1.00 94.31 191 ALA A N 1
ATOM 1373 C CA . ALA A 1 191 ? -0.048 7.105 11.753 1.00 94.31 191 ALA A CA 1
ATOM 1374 C C . ALA A 1 191 ? -0.867 6.710 12.982 1.00 94.31 191 ALA A C 1
ATOM 1376 O O . ALA A 1 191 ? -0.318 6.290 14.003 1.00 94.31 191 ALA A O 1
ATOM 1377 N N . THR A 1 192 ? -2.188 6.813 12.873 1.00 94.44 192 THR A N 1
ATOM 1378 C CA . THR A 1 192 ? -3.114 6.365 13.912 1.00 94.44 192 THR A CA 1
ATOM 1379 C C . THR A 1 192 ? -4.067 5.313 13.372 1.00 94.44 192 THR A C 1
ATOM 1381 O O . THR A 1 192 ? -4.424 5.321 12.196 1.00 94.44 192 THR A O 1
ATOM 1384 N N . PHE A 1 193 ? -4.460 4.380 14.233 1.00 91.56 193 PHE A N 1
ATOM 1385 C CA . PHE A 1 193 ? -5.453 3.359 13.906 1.00 91.56 193 PHE A CA 1
ATOM 1386 C C . PHE A 1 193 ? -6.198 2.908 15.164 1.00 91.56 193 PHE A C 1
ATOM 1388 O O . PHE A 1 193 ? -5.687 3.039 16.275 1.00 91.56 193 PHE A O 1
ATOM 1395 N N . SER A 1 194 ? -7.395 2.353 14.984 1.00 88.44 194 SER A N 1
ATOM 1396 C CA . SER A 1 194 ? -8.183 1.707 16.038 1.00 88.44 194 SER A CA 1
ATOM 1397 C C . SER A 1 194 ? -8.144 0.190 15.859 1.00 88.44 194 SER A C 1
ATOM 1399 O O . SER A 1 194 ? -7.990 -0.306 14.744 1.00 88.44 194 SER A O 1
ATOM 1401 N N . THR A 1 195 ? -8.282 -0.541 16.960 1.00 86.38 195 THR A N 1
ATOM 1402 C CA . THR A 1 195 ? -8.503 -2.002 16.972 1.00 86.38 195 THR A CA 1
ATOM 1403 C C . THR A 1 195 ? -9.846 -2.375 17.593 1.00 86.38 195 THR A C 1
ATOM 1405 O O . THR A 1 195 ? -10.175 -3.557 17.696 1.00 86.38 195 THR A O 1
ATOM 1408 N N . VAL A 1 196 ? -10.634 -1.382 18.023 1.00 85.12 196 VAL A N 1
ATOM 1409 C CA . VAL A 1 196 ? -12.023 -1.616 18.425 1.00 85.12 196 VAL A CA 1
ATOM 1410 C C . VAL A 1 196 ? -12.794 -2.052 17.180 1.00 85.12 196 VAL A C 1
ATOM 1412 O O . VAL A 1 196 ? -12.646 -1.397 16.146 1.00 85.12 196 VAL A O 1
ATOM 1415 N N . PRO A 1 197 ? -13.592 -3.135 17.256 1.00 74.75 197 PRO A N 1
ATOM 1416 C CA . PRO A 1 197 ? -14.444 -3.537 16.152 1.00 74.75 197 PRO A CA 1
ATOM 1417 C C . PRO A 1 197 ? -15.303 -2.369 15.693 1.00 74.75 197 PRO A C 1
ATOM 1419 O O . PRO A 1 197 ? -15.947 -1.702 16.506 1.00 74.75 197 PRO A O 1
ATOM 1422 N N . ASP A 1 198 ? -15.306 -2.143 14.389 1.00 75.31 198 ASP A N 1
ATOM 1423 C CA . ASP A 1 198 ? -16.243 -1.217 13.794 1.00 75.31 198 ASP A CA 1
ATOM 1424 C C . ASP A 1 198 ? -17.662 -1.782 13.935 1.00 75.31 198 ASP A C 1
ATOM 1426 O O . ASP A 1 198 ? -17.929 -2.936 13.591 1.00 75.31 198 ASP A O 1
ATOM 1430 N N . THR A 1 199 ? -18.546 -0.987 14.531 1.00 80.69 199 THR A N 1
ATOM 1431 C CA . THR A 1 199 ? -19.956 -1.347 14.759 1.00 80.69 199 THR A CA 1
ATOM 1432 C C . THR A 1 199 ? -20.902 -0.487 13.935 1.00 80.69 199 THR A C 1
ATOM 1434 O O . THR A 1 199 ? -22.113 -0.711 13.963 1.00 80.69 199 THR A O 1
ATOM 1437 N N . ILE A 1 200 ? -20.364 0.489 13.207 1.00 83.25 200 ILE A N 1
ATOM 1438 C CA . ILE A 1 200 ? -21.125 1.345 12.314 1.00 83.25 200 ILE A CA 1
ATOM 1439 C C . ILE A 1 200 ? -21.043 0.690 10.937 1.00 83.25 200 ILE A C 1
ATOM 1441 O O . ILE A 1 200 ? -19.987 0.259 10.497 1.00 83.25 200 ILE A O 1
ATOM 1445 N N . ALA A 1 201 ? -22.193 0.500 10.294 1.00 85.31 201 ALA A N 1
ATOM 1446 C CA . ALA A 1 201 ? -22.210 -0.060 8.952 1.00 85.31 201 ALA A CA 1
ATOM 1447 C C . ALA A 1 201 ? -21.931 1.050 7.926 1.00 85.31 201 ALA A C 1
ATOM 1449 O O . ALA A 1 201 ? -22.525 2.132 8.048 1.00 85.31 201 ALA A O 1
ATOM 1450 N N . PRO A 1 202 ? -21.147 0.776 6.866 1.00 87.62 202 PRO A N 1
ATOM 1451 C CA . PRO A 1 202 ? -20.909 1.754 5.822 1.00 87.62 202 PRO A CA 1
ATOM 1452 C C . PRO A 1 202 ? -22.213 2.043 5.083 1.00 87.62 202 PRO A C 1
ATOM 1454 O O . PRO A 1 202 ? -22.977 1.142 4.730 1.00 87.62 202 PRO A O 1
ATOM 1457 N N . THR A 1 203 ? -22.450 3.316 4.800 1.00 91.81 203 THR A N 1
ATOM 1458 C CA . THR A 1 203 ? -23.566 3.780 3.973 1.00 91.81 203 THR A CA 1
ATOM 1459 C C . THR A 1 203 ? -23.021 4.399 2.695 1.00 91.81 203 THR A C 1
ATOM 1461 O O . THR A 1 203 ? -21.948 4.999 2.698 1.00 91.81 203 THR A O 1
ATOM 1464 N N . SER A 1 204 ? -23.738 4.255 1.580 1.00 91.38 204 SER A N 1
ATOM 1465 C CA . SER A 1 204 ? -23.448 5.074 0.402 1.00 91.38 204 SER A CA 1
ATOM 1466 C C . SER A 1 204 ? -23.980 6.484 0.651 1.00 91.38 204 SER A C 1
ATOM 1468 O O . SER A 1 204 ? -25.135 6.649 1.041 1.00 91.38 204 SER A O 1
ATOM 1470 N N . THR A 1 205 ? -23.134 7.491 0.458 1.00 93.00 205 THR A N 1
ATOM 1471 C CA . THR A 1 205 ? -23.472 8.903 0.684 1.00 93.00 205 THR A CA 1
ATOM 1472 C C . THR A 1 205 ? -23.763 9.642 -0.616 1.00 93.00 205 THR A C 1
ATOM 1474 O O . THR A 1 205 ? -24.528 10.604 -0.612 1.00 93.00 205 THR A O 1
ATOM 1477 N N . SER A 1 206 ? -23.188 9.195 -1.736 1.00 92.81 206 SER A N 1
ATOM 1478 C CA . SER A 1 206 ? -23.495 9.719 -3.066 1.00 92.81 206 SER A CA 1
ATOM 1479 C C . SER A 1 206 ? -23.130 8.735 -4.176 1.00 92.81 206 SER A C 1
ATOM 1481 O O . SER A 1 206 ? -22.257 7.878 -4.015 1.00 92.81 206 SER A O 1
ATOM 1483 N N . VAL A 1 207 ? -23.775 8.910 -5.328 1.00 91.44 207 VAL A N 1
ATOM 1484 C CA . VAL A 1 207 ? -23.363 8.336 -6.610 1.00 91.44 207 VAL A CA 1
ATOM 1485 C C . VAL A 1 207 ? -23.421 9.457 -7.636 1.00 91.44 207 VAL A C 1
ATOM 1487 O O . VAL A 1 207 ? -24.447 10.126 -7.747 1.00 91.44 207 VAL A O 1
ATOM 1490 N N . VAL A 1 208 ? -22.325 9.685 -8.354 1.00 90.19 208 VAL A N 1
ATOM 1491 C CA . VAL A 1 208 ? -22.246 10.705 -9.406 1.00 90.19 208 VAL A CA 1
ATOM 1492 C C . VAL A 1 208 ? -21.585 10.132 -10.650 1.00 90.19 208 VAL A C 1
ATOM 1494 O O . VAL A 1 208 ? -20.646 9.344 -10.558 1.00 90.19 208 VAL A O 1
ATOM 1497 N N . GLU A 1 209 ? -22.063 10.545 -11.815 1.00 88.50 209 GLU A N 1
ATOM 1498 C CA . GLU A 1 209 ? -21.365 10.330 -13.077 1.00 88.50 209 GLU A CA 1
ATOM 1499 C C . GLU A 1 209 ? -20.172 11.295 -13.145 1.00 88.50 209 GLU A C 1
ATOM 1501 O O . GLU A 1 209 ? -20.346 12.514 -13.083 1.00 88.50 209 GLU A O 1
ATOM 1506 N N . THR A 1 210 ? -18.950 10.766 -13.204 1.00 86.06 210 THR A N 1
ATOM 1507 C CA . THR A 1 210 ? -17.715 11.571 -13.218 1.00 86.06 210 THR A CA 1
ATOM 1508 C C . THR A 1 210 ? -17.119 11.725 -14.605 1.00 86.06 210 THR A C 1
ATOM 1510 O O . THR A 1 210 ? -16.379 12.678 -14.852 1.00 86.06 210 THR A O 1
ATOM 1513 N N . LEU A 1 211 ? -17.453 10.817 -15.517 1.00 84.69 211 LEU A N 1
ATOM 1514 C CA . LEU A 1 211 ? -17.062 10.887 -16.912 1.00 84.69 211 LEU A CA 1
ATOM 1515 C C . LEU A 1 211 ? -18.219 10.409 -17.774 1.00 84.69 211 LEU A C 1
ATOM 1517 O O . LEU A 1 211 ? -18.734 9.321 -17.541 1.00 84.69 211 LEU A O 1
ATOM 1521 N N . ARG A 1 212 ? -18.543 11.225 -18.778 1.00 83.75 212 ARG A N 1
ATOM 1522 C CA . ARG A 1 212 ? -19.415 10.871 -19.895 1.00 83.75 212 ARG A CA 1
ATOM 1523 C C . ARG A 1 212 ? -18.574 10.262 -21.007 1.00 83.75 212 ARG A C 1
ATOM 1525 O O . ARG A 1 212 ? -17.642 10.909 -21.499 1.00 83.75 212 ARG A O 1
ATOM 1532 N N . GLY A 1 213 ? -18.894 9.037 -21.384 1.00 81.75 213 GLY A N 1
ATOM 1533 C CA . GLY A 1 213 ? -18.376 8.350 -22.551 1.00 81.75 213 GLY A CA 1
ATOM 1534 C C . GLY A 1 213 ? -18.847 9.003 -23.857 1.00 81.75 213 GLY A C 1
ATOM 1535 O O . GLY A 1 213 ? -19.660 9.929 -23.862 1.00 81.75 213 GLY A O 1
ATOM 1536 N N . PRO A 1 214 ? -18.322 8.553 -25.007 1.00 80.50 214 PRO A N 1
ATOM 1537 C CA . PRO A 1 214 ? -18.679 9.096 -26.319 1.00 80.50 214 PRO A CA 1
ATOM 1538 C C . PRO A 1 214 ? -20.069 8.656 -26.817 1.00 80.50 214 PRO A C 1
ATOM 1540 O O . PRO A 1 214 ? -20.369 8.854 -27.995 1.00 80.50 214 PRO A O 1
ATOM 1543 N N . GLY A 1 215 ? -20.870 7.996 -25.980 1.00 77.69 215 GLY A N 1
ATOM 1544 C CA . GLY A 1 215 ? -22.132 7.394 -26.374 1.00 77.69 215 GLY A CA 1
ATOM 1545 C C . GLY A 1 215 ? -23.309 8.373 -26.440 1.00 77.69 215 GLY A C 1
ATOM 1546 O O . GLY A 1 215 ? -23.164 9.562 -26.744 1.00 77.69 215 GLY A O 1
ATOM 1547 N N . PHE A 1 216 ? -24.515 7.841 -26.278 1.00 75.69 216 PHE A N 1
ATOM 1548 C CA . PHE A 1 216 ? -25.751 8.572 -26.511 1.00 75.69 216 PHE A CA 1
ATOM 1549 C C . PHE A 1 216 ? -26.039 9.551 -25.376 1.00 75.69 216 PHE A C 1
ATOM 1551 O O . PHE A 1 216 ? -26.014 9.223 -24.194 1.00 75.69 216 PHE A O 1
ATOM 1558 N N . ALA A 1 217 ? -26.403 10.780 -25.748 1.00 73.00 217 ALA A N 1
ATOM 1559 C CA . ALA A 1 217 ? -26.849 11.761 -24.772 1.00 73.00 217 ALA A CA 1
ATOM 1560 C C . ALA A 1 217 ? -28.052 11.226 -23.971 1.00 73.00 217 ALA A C 1
ATOM 1562 O O . ALA A 1 217 ? -28.995 10.683 -24.546 1.00 73.00 217 ALA A O 1
ATOM 1563 N N . ASN A 1 218 ? -28.034 11.460 -22.656 1.00 72.31 218 ASN A N 1
ATOM 1564 C CA . ASN A 1 218 ? -29.073 11.049 -21.703 1.00 72.31 218 ASN A CA 1
ATOM 1565 C C . ASN A 1 218 ? -29.219 9.527 -21.519 1.00 72.31 218 ASN A C 1
ATOM 1567 O O . ASN A 1 218 ? -30.295 9.069 -21.149 1.00 72.31 218 ASN A O 1
ATOM 1571 N N . THR A 1 219 ? -28.164 8.752 -21.772 1.00 76.12 219 THR A N 1
ATOM 1572 C CA . THR A 1 219 ? -28.122 7.302 -21.526 1.00 76.12 219 THR A CA 1
ATOM 1573 C C . THR A 1 219 ? -26.899 6.983 -20.673 1.00 76.12 219 THR A C 1
ATOM 1575 O O . THR A 1 219 ? -25.883 7.646 -20.837 1.00 76.12 219 THR A O 1
ATOM 1578 N N . LEU A 1 220 ? -27.002 6.004 -19.767 1.00 81.94 220 LEU A N 1
ATOM 1579 C CA . LEU A 1 220 ? -25.827 5.416 -19.121 1.00 81.94 220 LEU A CA 1
ATOM 1580 C C . LEU A 1 220 ? -25.281 4.319 -20.042 1.00 81.94 220 LEU A C 1
ATOM 1582 O O . LEU A 1 220 ? -25.971 3.327 -20.278 1.00 81.94 220 LEU A O 1
ATOM 1586 N N . ASP A 1 221 ? -24.079 4.487 -20.577 1.00 81.81 221 ASP A N 1
ATOM 1587 C CA . ASP A 1 221 ? -23.540 3.633 -21.628 1.00 81.81 221 ASP A CA 1
ATOM 1588 C C . ASP A 1 221 ? -22.039 3.313 -21.508 1.00 81.81 221 ASP A C 1
ATOM 1590 O O . ASP A 1 221 ? -21.367 3.524 -20.494 1.00 81.81 221 ASP A O 1
ATOM 1594 N N . SER A 1 222 ? -21.524 2.643 -22.543 1.00 83.31 222 SER A N 1
ATOM 1595 C CA . SER A 1 222 ? -20.157 2.143 -22.570 1.00 83.31 222 SER A CA 1
ATOM 1596 C C . SER A 1 222 ? -19.145 3.286 -22.575 1.00 83.31 222 SER A C 1
ATOM 1598 O O . SER A 1 222 ? -18.879 3.903 -23.606 1.00 83.31 222 SER A O 1
ATOM 1600 N N . GLY A 1 223 ? -18.447 3.434 -21.454 1.00 81.38 223 GLY A N 1
ATOM 1601 C CA . GLY A 1 223 ? -17.407 4.442 -21.267 1.00 81.38 223 GLY A CA 1
ATOM 1602 C C . GLY A 1 223 ? -17.769 5.471 -20.204 1.00 81.38 223 GLY A C 1
ATOM 1603 O O . GLY A 1 223 ? -16.875 6.201 -19.775 1.00 81.38 223 GLY A O 1
ATOM 1604 N N . ASP A 1 224 ? -19.021 5.482 -19.742 1.00 84.38 224 ASP A N 1
ATOM 1605 C CA . ASP A 1 224 ? -19.411 6.253 -18.570 1.00 84.38 224 ASP A CA 1
ATOM 1606 C C . ASP A 1 224 ? -18.751 5.700 -17.307 1.00 84.38 224 ASP A C 1
ATOM 1608 O O . ASP A 1 224 ? -18.545 4.491 -17.142 1.00 84.38 224 ASP A O 1
ATOM 1612 N N . VAL A 1 225 ? -18.424 6.604 -16.387 1.00 86.81 225 VAL A N 1
ATOM 1613 C CA . VAL A 1 225 ? -17.831 6.254 -15.095 1.00 86.81 225 VAL A CA 1
ATOM 1614 C C . VAL A 1 225 ? -18.711 6.787 -13.980 1.00 86.81 225 VAL A C 1
ATOM 1616 O O . VAL A 1 225 ? -18.912 7.993 -13.843 1.00 86.81 225 VAL A O 1
ATOM 1619 N N . LEU A 1 226 ? -19.196 5.870 -13.143 1.00 87.75 226 LEU A N 1
ATOM 1620 C CA . LEU A 1 226 ? -19.890 6.196 -11.906 1.00 87.75 226 LEU A CA 1
ATOM 1621 C C . LEU A 1 226 ? -18.911 6.152 -10.736 1.00 87.75 226 LEU A C 1
ATOM 1623 O O . LEU A 1 226 ? -18.233 5.147 -10.512 1.00 87.75 226 LEU A O 1
ATOM 1627 N N . GLN A 1 227 ? -18.880 7.224 -9.952 1.00 88.50 227 GLN A N 1
ATOM 1628 C CA . GLN A 1 227 ? -18.186 7.263 -8.675 1.00 88.50 227 GLN A CA 1
ATOM 1629 C C . GLN A 1 227 ? -19.200 7.157 -7.540 1.00 88.50 227 GLN A C 1
ATOM 1631 O O . GLN A 1 227 ? -20.055 8.026 -7.364 1.00 88.50 227 GLN A O 1
ATOM 1636 N N . VAL A 1 228 ? -19.066 6.096 -6.746 1.00 89.62 228 VAL A N 1
ATOM 1637 C CA . VAL A 1 228 ? -19.835 5.892 -5.516 1.00 89.62 228 VAL A CA 1
ATOM 1638 C C . VAL A 1 228 ? -18.988 6.331 -4.330 1.00 89.62 228 VAL A C 1
ATOM 1640 O O . VAL A 1 228 ? -17.855 5.875 -4.171 1.00 89.62 228 VAL A O 1
ATOM 1643 N N . THR A 1 229 ? -19.543 7.194 -3.484 1.00 87.44 229 THR A N 1
ATOM 1644 C CA . THR A 1 229 ? -18.924 7.593 -2.216 1.00 87.44 229 THR A CA 1
ATOM 1645 C C . THR A 1 229 ? -19.585 6.836 -1.073 1.00 87.44 229 THR A C 1
ATOM 1647 O O . THR A 1 229 ? -20.811 6.710 -1.025 1.00 87.44 229 THR A O 1
ATOM 1650 N N . PHE A 1 230 ? -18.765 6.342 -0.150 1.00 90.31 230 PHE A N 1
ATOM 1651 C CA . PHE A 1 230 ? -19.205 5.666 1.066 1.00 90.31 230 PHE A CA 1
ATOM 1652 C C . PHE A 1 230 ? -18.839 6.498 2.297 1.00 90.31 230 PHE A C 1
ATOM 1654 O O . PHE A 1 230 ? -17.916 7.312 2.250 1.00 90.31 230 PHE A O 1
ATOM 1661 N N . SER A 1 231 ? -19.568 6.302 3.396 1.00 90.38 231 SER A N 1
ATOM 1662 C CA . SER A 1 231 ? -19.360 7.017 4.661 1.00 90.38 231 SER A CA 1
ATOM 1663 C C . SER A 1 231 ? -18.017 6.707 5.317 1.00 90.38 231 SER A C 1
ATOM 1665 O O . SER A 1 231 ? -17.546 7.496 6.130 1.00 90.38 231 SER A O 1
ATOM 1667 N N . GLU A 1 232 ? -17.398 5.582 4.959 1.00 79.94 232 GLU A N 1
ATOM 1668 C CA . GLU A 1 232 ? -16.106 5.151 5.479 1.00 79.94 232 GLU A CA 1
ATOM 1669 C C . GLU A 1 232 ? -15.389 4.188 4.514 1.00 79.94 232 GLU A C 1
ATOM 1671 O O . GLU A 1 232 ? -16.011 3.639 3.596 1.00 79.94 232 GLU A O 1
ATOM 1676 N N . PRO A 1 233 ? -14.073 3.968 4.686 1.00 70.31 233 PRO A N 1
ATOM 1677 C CA . PRO A 1 233 ? -13.332 2.990 3.901 1.00 70.31 233 PRO A CA 1
ATOM 1678 C C . PRO A 1 233 ? -13.815 1.559 4.163 1.00 70.31 233 PRO A C 1
ATOM 1680 O O . PRO A 1 233 ? -13.809 1.095 5.297 1.00 70.31 233 PRO A O 1
ATOM 1683 N N . MET A 1 234 ? -14.110 0.808 3.102 1.00 72.12 234 MET A N 1
ATOM 1684 C CA . MET A 1 234 ? -14.594 -0.574 3.198 1.00 72.12 234 MET A CA 1
ATOM 1685 C C . MET A 1 234 ? -13.664 -1.575 2.507 1.00 72.12 234 MET A C 1
ATOM 1687 O O . MET A 1 234 ? -12.871 -1.211 1.636 1.00 72.12 234 MET A O 1
ATOM 1691 N N . TRP A 1 235 ? -13.755 -2.848 2.900 1.00 66.69 235 TRP A N 1
ATOM 1692 C CA . TRP A 1 235 ? -13.173 -3.949 2.133 1.00 66.69 235 TRP A CA 1
ATOM 1693 C C . TRP A 1 235 ? -14.218 -4.473 1.153 1.00 66.69 235 TRP A C 1
ATOM 1695 O O . TRP A 1 235 ? -15.312 -4.871 1.554 1.00 66.69 235 TRP A O 1
ATOM 1705 N N . VAL A 1 236 ? -13.885 -4.443 -0.135 1.00 68.00 236 VAL A N 1
ATOM 1706 C CA . VAL A 1 236 ? -14.760 -4.924 -1.202 1.00 68.00 236 VAL A CA 1
ATOM 1707 C C . VAL A 1 236 ? -14.282 -6.325 -1.583 1.00 68.00 236 VAL A C 1
ATOM 1709 O O . VAL A 1 236 ? -13.199 -6.447 -2.160 1.00 68.00 236 VAL A O 1
ATOM 1712 N N . PRO A 1 237 ? -15.023 -7.395 -1.243 1.00 59.34 237 PRO A N 1
ATOM 1713 C CA . PRO A 1 237 ? -14.621 -8.740 -1.626 1.00 59.34 237 PRO A CA 1
ATOM 1714 C C . PRO A 1 237 ? -14.635 -8.900 -3.149 1.00 59.34 237 PRO A C 1
ATOM 1716 O O . PRO A 1 237 ? -15.407 -8.246 -3.846 1.00 59.34 237 PRO A O 1
ATOM 1719 N N . GLY A 1 238 ? -13.851 -9.845 -3.674 1.00 58.53 238 GLY A N 1
ATOM 1720 C CA . GLY A 1 238 ? -13.815 -10.130 -5.117 1.00 58.53 238 GLY A CA 1
ATOM 1721 C C . GLY A 1 238 ? -15.152 -10.597 -5.718 1.00 58.53 238 GLY A C 1
ATOM 1722 O O . GLY A 1 238 ? -15.307 -10.587 -6.933 1.00 58.53 238 GLY A O 1
ATOM 1723 N N . ASN A 1 239 ? -16.124 -10.992 -4.888 1.00 72.38 239 ASN A N 1
ATOM 1724 C CA . ASN A 1 239 ? -17.491 -11.322 -5.302 1.00 72.38 239 ASN A CA 1
ATOM 1725 C C . ASN A 1 239 ? -18.504 -10.189 -5.044 1.00 72.38 239 ASN A C 1
ATOM 1727 O O . ASN A 1 239 ? -19.709 -10.429 -5.130 1.00 72.38 239 ASN A O 1
ATOM 1731 N N . ALA A 1 240 ? -18.052 -8.984 -4.690 1.00 75.75 240 ALA A N 1
ATOM 1732 C CA . ALA A 1 240 ? -18.933 -7.834 -4.561 1.00 75.75 240 ALA A CA 1
ATOM 1733 C C . ALA A 1 240 ? -19.547 -7.479 -5.920 1.00 75.75 240 ALA A C 1
ATOM 1735 O O . ALA A 1 240 ? -18.874 -7.506 -6.950 1.00 75.75 240 ALA A O 1
ATOM 1736 N N . SER A 1 241 ? -20.821 -7.099 -5.914 1.00 83.00 241 SER A N 1
ATOM 1737 C CA . SER A 1 241 ? -21.532 -6.664 -7.113 1.00 83.00 241 SER A CA 1
ATOM 1738 C C . SER A 1 241 ? -22.219 -5.330 -6.865 1.00 83.00 241 SER A C 1
ATOM 1740 O O . SER A 1 241 ? -22.943 -5.186 -5.880 1.00 83.00 241 SER A O 1
ATOM 1742 N N . ILE A 1 242 ? -22.055 -4.390 -7.792 1.00 83.56 242 ILE A N 1
ATOM 1743 C CA . ILE A 1 242 ? -22.914 -3.211 -7.900 1.00 83.56 242 ILE A CA 1
ATOM 1744 C C . ILE A 1 242 ? -23.931 -3.514 -8.993 1.00 83.56 242 ILE A C 1
ATOM 1746 O O . ILE A 1 242 ? -23.563 -3.932 -10.090 1.00 83.56 242 ILE A O 1
ATOM 1750 N N . ARG A 1 243 ? -25.214 -3.324 -8.685 1.00 82.94 243 ARG A N 1
ATOM 1751 C CA . ARG A 1 243 ? -26.301 -3.491 -9.646 1.00 82.94 243 ARG A CA 1
ATOM 1752 C C . ARG A 1 243 ? -26.904 -2.133 -9.958 1.00 82.94 243 ARG A C 1
ATOM 1754 O O . ARG A 1 243 ? -27.422 -1.474 -9.061 1.00 82.94 243 ARG A O 1
ATOM 1761 N N . VAL A 1 244 ? -26.900 -1.768 -11.233 1.00 83.81 244 VAL A N 1
ATOM 1762 C CA . VAL A 1 244 ? -27.723 -0.675 -11.751 1.00 83.81 244 VAL A CA 1
ATOM 1763 C C . VAL A 1 244 ? -29.069 -1.265 -12.153 1.00 83.81 244 VAL A C 1
ATOM 1765 O O . VAL A 1 244 ? -29.131 -2.343 -12.742 1.00 83.81 244 VAL A O 1
ATOM 1768 N N . THR A 1 245 ? -30.151 -0.609 -11.753 1.00 83.69 245 THR A N 1
ATOM 1769 C CA . THR A 1 245 ? -31.511 -1.052 -12.058 1.00 83.69 245 THR A CA 1
ATOM 1770 C C . THR A 1 245 ? -32.277 0.114 -12.645 1.00 83.69 245 THR A C 1
ATOM 1772 O O . THR A 1 245 ? -32.309 1.178 -12.032 1.00 83.69 245 THR A O 1
ATOM 1775 N N . ASP A 1 246 ? -32.873 -0.112 -13.813 1.00 80.69 246 ASP A N 1
ATOM 1776 C CA . ASP A 1 246 ? -33.652 0.899 -14.514 1.00 80.69 246 ASP A CA 1
ATOM 1777 C C . ASP A 1 246 ? -34.849 1.373 -13.683 1.00 80.69 246 ASP A C 1
ATOM 1779 O O . ASP A 1 246 ? -35.500 0.561 -13.014 1.00 80.69 246 ASP A O 1
ATOM 1783 N N . ALA A 1 247 ? -35.127 2.676 -13.745 1.00 84.06 247 ALA A N 1
ATOM 1784 C CA . ALA A 1 247 ? -36.202 3.331 -13.009 1.00 84.06 247 ALA A CA 1
ATOM 1785 C C . ALA A 1 247 ? -37.306 3.906 -13.914 1.00 84.06 247 ALA A C 1
ATOM 1787 O O . ALA A 1 247 ? -38.250 4.503 -13.388 1.00 84.06 247 ALA A O 1
ATOM 1788 N N . ASP A 1 248 ? -37.236 3.726 -15.239 1.00 80.12 248 ASP A N 1
ATOM 1789 C CA . ASP A 1 248 ? -38.198 4.322 -16.180 1.00 80.12 248 ASP A CA 1
ATOM 1790 C C . ASP A 1 248 ? -39.622 3.823 -15.929 1.00 80.12 248 ASP A C 1
ATOM 1792 O O . ASP A 1 248 ? -40.606 4.541 -16.111 1.00 80.12 248 ASP A O 1
ATOM 1796 N N . CYS A 1 249 ? -39.737 2.590 -15.439 1.00 83.69 249 CYS A N 1
ATOM 1797 C CA . CYS A 1 249 ? -41.010 1.953 -15.129 1.00 83.69 249 CYS A CA 1
ATOM 1798 C C . CYS A 1 249 ? -41.468 2.155 -13.672 1.00 83.69 249 CYS A C 1
ATOM 1800 O O . CYS A 1 249 ? -42.466 1.563 -13.254 1.00 83.69 249 CYS A O 1
ATOM 1802 N N . GLY A 1 250 ? -40.768 2.993 -12.898 1.00 85.00 250 GLY A N 1
ATOM 1803 C CA . GLY A 1 250 ? -41.053 3.306 -11.496 1.00 85.00 250 GLY A CA 1
ATOM 1804 C C . GLY A 1 250 ? -39.866 3.041 -10.567 1.00 85.00 250 GLY A C 1
ATOM 1805 O O . GLY A 1 250 ? -38.833 2.523 -10.980 1.00 85.00 250 GLY A O 1
ATOM 1806 N N . THR A 1 251 ? -40.014 3.390 -9.283 1.00 88.06 251 THR A N 1
ATOM 1807 C CA . THR A 1 251 ? -38.936 3.256 -8.289 1.00 88.06 251 THR A CA 1
ATOM 1808 C C . THR A 1 251 ? -38.430 1.808 -8.204 1.00 88.06 251 THR A C 1
ATOM 1810 O O . THR A 1 251 ? -39.204 0.917 -7.839 1.00 88.06 251 THR A O 1
ATOM 1813 N N . PRO A 1 252 ? -37.140 1.557 -8.492 1.00 85.75 252 PRO A N 1
ATOM 1814 C CA . PRO A 1 252 ? -36.546 0.236 -8.352 1.00 85.75 252 PRO A CA 1
ATOM 1815 C C . PRO A 1 252 ? -36.580 -0.248 -6.906 1.00 85.75 252 PRO A C 1
ATOM 1817 O O . PRO A 1 252 ? -36.488 0.536 -5.960 1.00 85.75 252 PRO A O 1
ATOM 1820 N N . THR A 1 253 ? -36.640 -1.563 -6.730 1.00 85.19 253 THR A N 1
ATOM 1821 C CA . THR A 1 253 ? -36.513 -2.205 -5.415 1.00 85.19 253 THR A CA 1
ATOM 1822 C C . THR A 1 253 ? -35.277 -3.104 -5.393 1.00 85.19 253 THR A C 1
ATOM 1824 O O . THR A 1 253 ? -34.736 -3.427 -6.454 1.00 85.19 253 THR A O 1
ATOM 1827 N N . PRO A 1 254 ? -34.828 -3.584 -4.218 1.00 80.81 254 PRO A N 1
ATOM 1828 C CA . PRO A 1 254 ? -33.712 -4.528 -4.151 1.00 80.81 254 PRO A CA 1
ATOM 1829 C C . PRO A 1 254 ? -33.913 -5.804 -4.988 1.00 80.81 254 PRO A C 1
ATOM 1831 O O . PRO A 1 254 ? -32.934 -6.430 -5.390 1.00 80.81 254 PRO A O 1
ATOM 1834 N N . SER A 1 255 ? -35.159 -6.190 -5.293 1.00 82.69 255 SER A N 1
ATOM 1835 C CA . SER A 1 255 ? -35.461 -7.345 -6.147 1.00 82.69 255 SER A CA 1
ATOM 1836 C C . SER A 1 255 ? -35.361 -7.043 -7.648 1.00 82.69 255 SER A C 1
ATOM 1838 O O . SER A 1 255 ? -35.158 -7.968 -8.435 1.00 82.69 255 SER A O 1
ATOM 1840 N N . GLY A 1 256 ? -35.399 -5.781 -8.083 1.00 82.69 256 GLY A N 1
ATOM 1841 C CA . GLY A 1 256 ? -35.281 -5.420 -9.498 1.00 82.69 256 GLY A CA 1
ATOM 1842 C C . GLY A 1 256 ? -36.091 -4.208 -9.936 1.00 82.69 256 GLY A C 1
ATOM 1843 O O . GLY A 1 256 ? -36.617 -3.476 -9.090 1.00 82.69 256 GLY A O 1
ATOM 1844 N N . PRO A 1 257 ? -36.134 -3.973 -11.263 1.00 85.31 257 PRO A N 1
ATOM 1845 C CA . PRO A 1 257 ? -36.854 -2.846 -11.830 1.00 85.31 257 PRO A CA 1
ATOM 1846 C C . PRO A 1 257 ? -38.354 -3.059 -11.648 1.00 85.31 257 PRO A C 1
ATOM 1848 O O . PRO A 1 257 ? -38.832 -4.193 -11.524 1.00 85.31 257 PRO A O 1
ATOM 1851 N N . ALA A 1 258 ? -39.104 -1.965 -11.639 1.00 86.69 258 ALA A N 1
ATOM 1852 C CA . ALA A 1 258 ? -40.554 -2.041 -11.645 1.00 86.69 258 ALA A CA 1
ATOM 1853 C C . ALA A 1 258 ? -41.068 -2.692 -12.948 1.00 86.69 258 ALA A C 1
ATOM 1855 O O . ALA A 1 258 ? -40.402 -2.696 -13.985 1.00 86.69 258 ALA A O 1
ATOM 1856 N N . THR A 1 259 ? -42.265 -3.286 -12.895 1.00 85.81 259 THR A N 1
ATOM 1857 C CA . THR A 1 259 ? -42.893 -3.858 -14.096 1.00 85.81 259 THR A CA 1
ATOM 1858 C C . THR A 1 259 ? -43.418 -2.736 -14.978 1.00 85.81 259 THR A C 1
ATOM 1860 O O . THR A 1 259 ? -44.254 -1.945 -14.545 1.00 85.81 259 THR A O 1
ATOM 1863 N N . CYS A 1 260 ? -42.966 -2.694 -16.227 1.00 80.88 260 CYS A N 1
ATOM 1864 C CA . CYS A 1 260 ? -43.427 -1.708 -17.189 1.00 80.88 260 CYS A CA 1
ATOM 1865 C C . CYS A 1 260 ? -44.872 -1.978 -17.625 1.00 80.88 260 CYS A C 1
ATOM 1867 O O . CY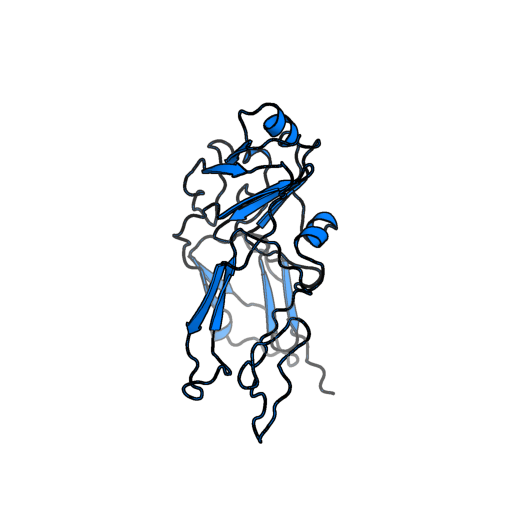S A 1 260 ? -45.217 -3.085 -18.043 1.00 80.88 260 CYS A O 1
ATOM 1869 N N . GLY A 1 261 ? -45.714 -0.948 -17.560 1.00 81.06 261 GLY A N 1
ATOM 1870 C CA . GLY A 1 261 ? -47.018 -0.906 -18.218 1.00 81.06 261 GLY A CA 1
ATOM 1871 C C . GLY A 1 261 ? -46.994 0.048 -19.414 1.00 81.06 261 GLY A C 1
ATOM 1872 O O . GLY A 1 261 ? -46.094 0.873 -19.545 1.00 81.06 261 GLY A O 1
ATOM 1873 N N . GLY A 1 262 ? -47.996 -0.041 -20.291 1.00 73.88 262 GLY A N 1
ATOM 1874 C CA . GLY A 1 262 ? -48.263 1.011 -21.282 1.00 73.88 262 GLY A CA 1
ATOM 1875 C C . GLY A 1 262 ? -47.212 1.204 -22.386 1.00 73.88 262 GLY A C 1
ATOM 1876 O O . GLY A 1 262 ? -47.149 2.287 -22.953 1.00 73.88 262 GLY A O 1
ATOM 1877 N N . GLY A 1 263 ? -46.412 0.183 -22.714 1.00 72.31 263 GLY A N 1
ATOM 1878 C CA . GLY A 1 263 ? -45.437 0.247 -23.815 1.00 72.31 263 GLY A CA 1
ATOM 1879 C C . GLY A 1 263 ? -44.062 0.815 -23.444 1.00 72.31 263 GLY A C 1
ATOM 1880 O O . GLY A 1 263 ? -43.231 0.980 -24.331 1.00 72.31 263 GLY A O 1
ATOM 1881 N N . LEU A 1 264 ? -43.810 1.081 -22.159 1.00 73.56 264 LEU A N 1
ATOM 1882 C CA . LEU A 1 264 ? -42.466 1.347 -21.639 1.00 73.56 264 LEU A CA 1
ATOM 1883 C C . LEU A 1 264 ? -41.649 0.047 -21.561 1.00 73.56 264 LEU A C 1
ATOM 1885 O O . LEU A 1 264 ? -42.207 -1.043 -21.402 1.00 73.56 264 LEU A O 1
ATOM 1889 N N . THR A 1 265 ? -40.327 0.162 -21.645 1.00 73.50 265 THR A N 1
ATOM 1890 C CA . THR A 1 265 ? -39.376 -0.947 -21.490 1.00 73.50 265 THR A CA 1
ATOM 1891 C C . THR A 1 265 ? -38.223 -0.490 -20.613 1.00 73.50 265 THR A C 1
ATOM 1893 O O . THR A 1 265 ? -37.775 0.633 -20.789 1.00 73.50 265 THR A O 1
ATOM 1896 N N . ASN A 1 266 ? -37.711 -1.353 -19.735 1.00 72.12 266 ASN A N 1
ATOM 1897 C CA . ASN A 1 266 ? -36.480 -1.064 -18.993 1.00 72.12 266 ASN A CA 1
ATOM 1898 C C . ASN A 1 266 ? -35.285 -1.003 -19.968 1.00 72.12 266 ASN A C 1
ATOM 1900 O O . ASN A 1 266 ? -35.167 -1.909 -20.799 1.00 72.12 266 ASN A O 1
ATOM 1904 N N . THR A 1 267 ? -34.412 0.008 -19.868 1.00 66.88 267 THR A N 1
ATOM 1905 C CA . THR A 1 267 ? -33.365 0.279 -20.883 1.00 66.88 267 THR A CA 1
ATOM 1906 C C . THR A 1 267 ? -31.904 0.160 -20.426 1.00 66.88 267 THR A C 1
ATOM 1908 O O . THR A 1 267 ? -31.033 0.587 -21.180 1.00 66.88 267 THR A O 1
ATOM 1911 N N . VAL A 1 268 ? -31.600 -0.408 -19.246 1.00 61.38 268 VAL A N 1
ATOM 1912 C CA . VAL A 1 268 ? -30.186 -0.680 -18.865 1.00 61.38 268 VAL A CA 1
ATOM 1913 C C . VAL A 1 268 ? -29.553 -1.722 -19.782 1.00 61.38 268 VAL A C 1
ATOM 1915 O O . VAL A 1 268 ? -30.193 -2.781 -19.985 1.00 61.38 268 VAL A O 1
#

Foldseek 3Di:
DDQQFWKDADDDPDDPDFDFDDFDDHRPDTDTDTPDDDAFAKDKDAAPDTAGPVRDDDDPVPRIDIDGDHHDPDWKEWPDWEDAQWKIKTFIPFAFDCPPFLVQPLVQKAFPDPLVRQQSVPKGKDDQQDPVVCVQQPCPDDDSDDDVRTMTMITTPGTRDFDQKGKMWGAAPVRFGTHSPHTYPPVRDIDMYGHHDDPDDKDWPDKDFPDDDPDDPPDDDDPIDIDIDIPDDDDAHPPHDDDDAAAPQHDADPVGYHDHDDPDDRDD